Protein AF-W7F1J7-F1 (afdb_monomer_lite)

Sequence (219 aa):
MPLNAHHDSLLAEIDSCINRNRGTHFEAEIFSHLSCCPFVLRSYEFAIADGALYATLNSEPPTGSYTERFWQLNEQVRMLRNTSEHWKRILVPFDIKSSVSNRPEDQRYITTVRQRARVGFYIAVCAINPEYVEIIPNRFSGDIIGDIKTRKVAVNFTRKSFLPPSAYGHLSPCNSPYRMPISLLSEAIESIKNCAQGFGDYINPWTGVKSFGWVPCVE

pLDDT: mean 79.9, std 13.59, range [44.69, 95.31]

Organism: Bipolaris victoriae (strain FI3) (NCBI:txid930091)

Structure (mmCIF, N/CA/C/O backbone):
data_AF-W7F1J7-F1
#
_entry.id   AF-W7F1J7-F1
#
loop_
_atom_site.group_PDB
_atom_site.id
_atom_site.type_symbol
_atom_site.label_atom_id
_atom_site.label_alt_id
_atom_site.label_comp_id
_atom_site.label_asym_id
_atom_site.label_entity_id
_atom_site.label_seq_id
_atom_site.pdbx_PDB_ins_code
_atom_site.Cartn_x
_atom_site.Cartn_y
_atom_site.Cartn_z
_atom_site.occupancy
_atom_site.B_iso_or_equiv
_atom_site.auth_seq_id
_atom_site.auth_comp_id
_atom_site.auth_asym_id
_atom_site.auth_atom_id
_atom_site.pdbx_PDB_model_num
ATOM 1 N N . MET A 1 1 ? -0.449 18.372 -50.208 1.00 46.38 1 MET A N 1
ATOM 2 C CA . MET A 1 1 ? -0.209 18.478 -48.752 1.00 46.38 1 MET A CA 1
ATOM 3 C C . MET A 1 1 ? 0.017 17.075 -48.215 1.00 46.38 1 MET A C 1
ATOM 5 O O . MET A 1 1 ? -0.805 16.222 -48.527 1.00 46.38 1 MET A O 1
ATOM 9 N N . PRO A 1 2 ? 1.132 16.785 -47.527 1.00 44.69 2 PRO A N 1
ATOM 10 C CA . PRO A 1 2 ? 1.430 15.422 -47.112 1.00 44.69 2 PRO A CA 1
ATOM 11 C C . PRO A 1 2 ? 0.592 15.049 -45.881 1.00 44.69 2 PRO A C 1
ATOM 13 O O . PRO A 1 2 ? 0.621 15.750 -44.873 1.00 44.69 2 PRO A O 1
ATOM 16 N N . LEU A 1 3 ? -0.127 13.926 -45.965 1.00 47.75 3 LEU A N 1
ATOM 17 C CA . LEU A 1 3 ? -0.950 13.336 -44.895 1.00 47.75 3 LEU A CA 1
ATOM 18 C C . LEU A 1 3 ? -0.165 12.981 -43.611 1.00 47.75 3 LEU A C 1
ATOM 20 O O . LEU A 1 3 ? -0.775 12.747 -42.570 1.00 47.75 3 LEU A O 1
ATOM 24 N N . ASN A 1 4 ? 1.171 12.988 -43.662 1.00 47.72 4 ASN A N 1
ATOM 25 C CA . ASN A 1 4 ? 2.036 12.554 -42.560 1.00 47.72 4 ASN A CA 1
ATOM 26 C C . ASN A 1 4 ? 2.224 13.612 -41.458 1.00 47.72 4 ASN A C 1
ATOM 28 O O . ASN A 1 4 ? 2.359 13.252 -40.295 1.00 47.72 4 ASN A O 1
ATOM 32 N N . ALA A 1 5 ? 2.152 14.910 -41.778 1.00 51.94 5 ALA A N 1
ATOM 33 C CA . ALA A 1 5 ? 2.418 15.969 -40.793 1.00 51.94 5 ALA A CA 1
ATOM 34 C C . ALA A 1 5 ? 1.355 16.045 -39.676 1.00 51.94 5 ALA A C 1
ATOM 36 O O . ALA A 1 5 ? 1.660 16.407 -38.542 1.00 51.94 5 ALA A O 1
ATOM 37 N N . HIS A 1 6 ? 0.107 15.673 -39.980 1.00 49.97 6 HIS A N 1
ATOM 38 C CA . HIS A 1 6 ? -0.965 15.618 -38.983 1.00 49.97 6 HIS A CA 1
ATOM 39 C C . HIS A 1 6 ? -0.895 14.369 -38.094 1.00 49.97 6 HIS A C 1
ATOM 41 O O . HIS A 1 6 ? -1.275 14.449 -36.929 1.00 49.97 6 HIS A O 1
ATOM 47 N N . HIS A 1 7 ? -0.396 13.238 -38.609 1.00 51.66 7 HIS A N 1
ATOM 48 C CA . HIS A 1 7 ? -0.222 12.017 -37.813 1.00 51.66 7 HIS A CA 1
ATOM 49 C C . HIS A 1 7 ? 0.909 12.165 -36.786 1.00 51.66 7 HIS A C 1
ATOM 51 O O . HIS A 1 7 ? 0.721 11.788 -35.632 1.00 51.66 7 HIS A O 1
ATOM 57 N N . ASP A 1 8 ? 2.026 12.800 -37.159 1.00 60.75 8 ASP A N 1
ATOM 58 C CA . ASP A 1 8 ? 3.135 13.077 -36.233 1.00 60.75 8 ASP A CA 1
ATOM 59 C C . ASP A 1 8 ? 2.726 14.053 -35.111 1.00 60.75 8 ASP A C 1
ATOM 61 O O . ASP A 1 8 ? 3.11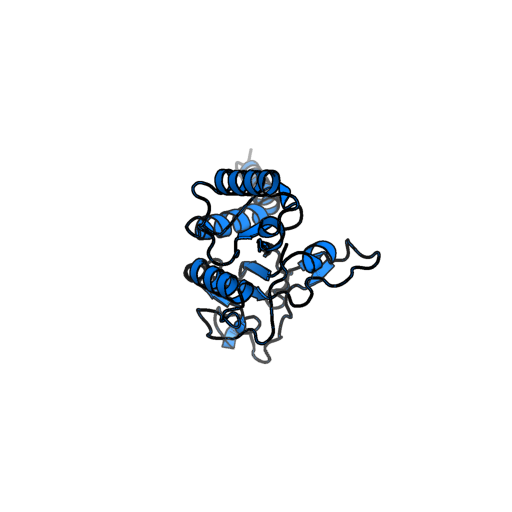8 13.883 -33.957 1.00 60.75 8 ASP A O 1
ATOM 65 N N . SER A 1 9 ? 1.877 15.040 -35.424 1.00 69.00 9 SER A N 1
ATOM 66 C CA . SER A 1 9 ? 1.319 15.983 -34.440 1.00 69.00 9 SER A CA 1
ATOM 67 C C . SER A 1 9 ? 0.375 15.302 -33.447 1.00 69.00 9 SER A C 1
ATOM 69 O O . SER A 1 9 ? 0.436 15.573 -32.250 1.00 69.00 9 SER A O 1
ATOM 71 N N . LEU A 1 10 ? -0.489 14.403 -33.927 1.00 70.69 10 LEU A N 1
ATOM 72 C CA . LEU A 1 10 ? -1.466 13.707 -33.089 1.00 70.69 10 LEU A CA 1
ATOM 73 C C . LEU A 1 10 ? -0.789 12.683 -32.166 1.00 70.69 10 LEU A C 1
ATOM 75 O O . LEU A 1 10 ? -1.135 12.584 -30.991 1.00 70.69 10 LEU A O 1
ATOM 79 N N . LEU A 1 11 ? 0.214 11.958 -32.672 1.00 67.69 11 LEU A N 1
ATOM 80 C CA . LEU A 1 11 ? 1.024 11.045 -31.861 1.00 67.69 11 LEU A CA 1
ATOM 81 C C . LEU A 1 11 ? 1.822 11.801 -30.794 1.00 67.69 11 LEU A C 1
ATOM 83 O O . LEU A 1 11 ? 1.861 11.355 -29.653 1.00 67.69 11 LEU A O 1
ATOM 87 N N . ALA A 1 12 ? 2.374 12.975 -31.113 1.00 69.88 12 ALA A N 1
ATOM 88 C CA . ALA A 1 12 ? 3.059 13.816 -30.132 1.00 69.88 12 ALA A CA 1
ATOM 89 C C . ALA A 1 12 ? 2.117 14.343 -29.032 1.00 69.88 12 ALA A C 1
ATOM 91 O O . ALA A 1 12 ? 2.502 14.417 -27.862 1.00 69.88 12 ALA A O 1
ATOM 92 N N . GLU A 1 13 ? 0.876 14.694 -29.375 1.00 69.31 13 GLU A N 1
ATOM 93 C CA . GLU A 1 13 ? -0.147 15.105 -28.405 1.00 69.31 13 GLU A CA 1
ATOM 94 C C . GLU A 1 13 ? -0.590 13.945 -27.506 1.00 69.31 13 GLU A C 1
ATOM 96 O O . GLU A 1 13 ? -0.675 14.111 -26.283 1.00 69.31 13 GLU A O 1
ATOM 101 N N . ILE A 1 14 ? -0.804 12.760 -28.086 1.00 68.31 14 ILE A N 1
ATOM 102 C CA . ILE A 1 14 ? -1.123 11.531 -27.350 1.00 68.31 14 ILE A CA 1
ATOM 103 C C . ILE A 1 14 ? 0.037 11.153 -26.423 1.00 68.31 14 ILE A C 1
ATOM 105 O O . ILE A 1 14 ? -0.188 10.954 -25.229 1.00 68.31 14 ILE A O 1
ATOM 109 N N . ASP A 1 15 ? 1.277 11.153 -26.912 1.00 68.06 15 ASP A N 1
ATOM 110 C CA . ASP A 1 15 ? 2.471 10.893 -26.104 1.00 68.06 15 ASP A CA 1
ATOM 111 C C . ASP A 1 15 ? 2.629 11.920 -24.983 1.00 68.06 15 ASP A C 1
ATOM 113 O O . ASP A 1 15 ? 2.989 11.564 -23.859 1.00 68.06 15 ASP A O 1
ATOM 117 N N . SER A 1 16 ? 2.340 13.201 -25.235 1.00 70.56 16 SER A N 1
ATOM 118 C CA . SER A 1 16 ? 2.362 14.230 -24.190 1.00 70.56 16 SER A CA 1
ATOM 119 C C . SER A 1 16 ? 1.308 13.955 -23.118 1.00 70.56 16 SER A C 1
ATOM 121 O O . SER A 1 16 ? 1.600 14.057 -21.926 1.00 70.56 16 SER A O 1
ATOM 123 N N . CYS A 1 17 ? 0.098 13.561 -23.520 1.00 65.50 17 CYS A N 1
ATOM 124 C CA . CYS A 1 17 ? -0.989 13.212 -22.609 1.00 65.50 17 CYS A CA 1
ATOM 125 C C . CYS A 1 17 ? -0.650 11.972 -21.765 1.00 65.50 17 CYS A C 1
ATOM 127 O O . CYS A 1 17 ? -0.766 12.008 -20.537 1.00 65.50 17 CYS A O 1
ATOM 129 N N . ILE A 1 18 ? -0.143 10.909 -22.395 1.00 65.06 18 ILE A N 1
ATOM 130 C CA . ILE A 1 18 ? 0.303 9.685 -21.719 1.00 65.06 18 ILE A CA 1
ATOM 131 C C . ILE A 1 18 ? 1.440 10.008 -20.748 1.00 65.06 18 ILE A C 1
ATOM 133 O O . ILE A 1 18 ? 1.388 9.622 -19.582 1.00 65.06 18 ILE A O 1
ATOM 137 N N . ASN A 1 19 ? 2.444 10.779 -21.169 1.00 66.69 19 ASN A N 1
ATOM 138 C CA . ASN A 1 19 ? 3.566 11.142 -20.303 1.00 66.69 19 ASN A CA 1
ATOM 139 C C . ASN A 1 19 ? 3.148 11.992 -19.097 1.00 66.69 19 ASN A C 1
ATOM 141 O O . ASN A 1 19 ? 3.748 11.853 -18.028 1.00 66.69 19 ASN A O 1
ATOM 145 N N . ARG A 1 20 ? 2.116 12.833 -19.241 1.00 68.50 20 ARG A N 1
ATOM 146 C CA . ARG A 1 20 ? 1.543 13.620 -18.137 1.00 68.50 20 ARG A CA 1
ATOM 147 C C . ARG A 1 20 ? 0.745 12.759 -17.156 1.00 68.50 20 ARG A C 1
ATOM 149 O O . ARG A 1 20 ? 0.816 13.014 -15.960 1.00 68.50 20 ARG A O 1
ATOM 156 N N . ASN A 1 21 ? 0.046 11.731 -17.641 1.00 67.88 21 ASN A N 1
ATOM 157 C CA . ASN A 1 21 ? -0.949 10.989 -16.854 1.00 67.88 21 ASN A CA 1
ATOM 158 C C . ASN A 1 21 ? -0.540 9.556 -16.476 1.00 67.88 21 ASN A C 1
ATOM 160 O O . ASN A 1 21 ? -1.258 8.889 -15.731 1.00 67.88 21 ASN A O 1
ATOM 164 N N . ARG A 1 22 ? 0.617 9.068 -16.940 1.00 70.31 22 ARG A N 1
ATOM 165 C CA . ARG A 1 22 ? 1.090 7.692 -16.697 1.00 70.31 22 ARG A CA 1
ATOM 166 C C . ARG A 1 22 ? 1.089 7.294 -15.221 1.00 70.31 22 ARG A C 1
ATOM 168 O O . ARG A 1 22 ? 0.701 6.182 -14.895 1.00 70.31 22 ARG A O 1
ATOM 175 N N . GLY A 1 23 ? 1.477 8.205 -14.323 1.00 73.25 23 GLY A N 1
ATOM 176 C CA . GLY A 1 23 ? 1.499 7.929 -12.884 1.00 73.25 23 GLY A CA 1
ATOM 177 C C . GLY A 1 23 ? 0.108 7.621 -12.330 1.00 73.25 23 GLY A C 1
ATOM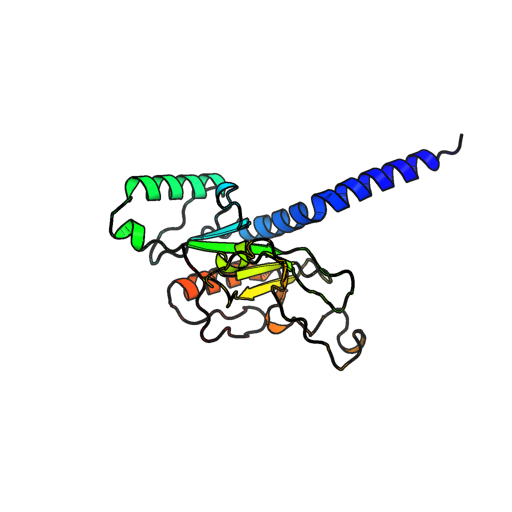 178 O O . GLY A 1 23 ? -0.060 6.628 -11.631 1.00 73.25 23 GLY A O 1
ATOM 179 N N . THR A 1 24 ? -0.883 8.421 -12.727 1.00 78.56 24 THR A N 1
ATOM 180 C CA . THR A 1 24 ? -2.292 8.255 -12.355 1.00 78.56 24 THR A CA 1
ATOM 181 C C . THR A 1 24 ? -2.886 6.962 -12.908 1.00 78.56 24 THR A C 1
ATOM 183 O O . THR A 1 24 ? -3.674 6.318 -12.224 1.00 78.56 24 THR A O 1
ATOM 186 N N . HIS A 1 25 ? -2.500 6.554 -14.122 1.00 79.62 25 HIS A N 1
ATOM 187 C CA . HIS A 1 25 ? -2.958 5.288 -14.703 1.00 79.62 25 HIS A CA 1
ATOM 188 C C . HIS A 1 25 ? -2.514 4.090 -13.858 1.00 79.62 25 HIS A C 1
ATOM 190 O O . HIS A 1 25 ? -3.333 3.258 -13.480 1.00 79.62 25 HIS A O 1
ATOM 196 N N . PHE A 1 26 ? -1.227 4.035 -13.509 1.00 81.94 26 PHE A N 1
ATOM 197 C CA . PHE A 1 26 ? -0.694 2.962 -12.671 1.00 81.94 26 PHE A CA 1
ATOM 198 C C . PHE A 1 26 ? -1.318 2.948 -11.272 1.00 81.94 26 PHE A C 1
ATOM 200 O O . PHE A 1 26 ? -1.630 1.889 -10.740 1.00 81.94 26 PHE A O 1
ATOM 207 N N . GLU A 1 27 ? -1.539 4.120 -10.678 1.00 87.38 27 GLU A N 1
ATOM 208 C CA . GLU A 1 27 ? -2.239 4.229 -9.397 1.00 87.38 27 GLU A CA 1
ATOM 209 C C . GLU A 1 27 ? -3.672 3.676 -9.491 1.00 87.38 27 GLU A C 1
ATOM 211 O O . GLU A 1 27 ? -4.104 2.902 -8.636 1.00 87.38 27 GLU A O 1
ATOM 216 N N . ALA A 1 28 ? -4.402 4.025 -10.556 1.00 87.31 28 ALA A N 1
ATOM 217 C CA . ALA A 1 28 ? -5.754 3.534 -10.795 1.00 87.31 28 ALA A CA 1
ATOM 218 C C . ALA A 1 28 ? -5.801 2.009 -10.978 1.00 87.31 28 ALA A C 1
ATOM 220 O O . ALA A 1 28 ? -6.713 1.369 -10.461 1.00 87.31 28 ALA A O 1
ATOM 221 N N . GLU A 1 29 ? -4.812 1.425 -11.654 1.00 88.62 29 GLU A N 1
ATOM 222 C CA . GLU A 1 29 ? -4.678 -0.025 -11.818 1.00 88.62 29 GLU A CA 1
ATOM 223 C C . GLU A 1 29 ? -4.472 -0.730 -10.470 1.00 88.62 29 GLU A C 1
ATOM 225 O O . GLU A 1 29 ? -5.211 -1.659 -10.142 1.00 88.62 29 GLU A O 1
ATOM 230 N N . ILE A 1 30 ? -3.562 -0.230 -9.625 1.00 91.94 30 ILE A N 1
ATOM 231 C CA . ILE A 1 30 ? -3.377 -0.751 -8.262 1.00 91.94 30 ILE A CA 1
ATOM 232 C C . ILE A 1 30 ? -4.685 -0.677 -7.466 1.00 91.94 30 ILE A C 1
ATOM 234 O O . ILE A 1 30 ? -5.095 -1.665 -6.856 1.00 91.94 30 ILE A O 1
ATOM 238 N N . PHE A 1 31 ? -5.380 0.462 -7.490 1.00 92.50 31 PHE A N 1
ATOM 239 C CA . PHE A 1 31 ? -6.662 0.594 -6.793 1.00 92.50 31 PHE A CA 1
ATOM 240 C C . PHE A 1 31 ? -7.774 -0.277 -7.383 1.00 92.50 31 PHE A C 1
ATOM 242 O O . PHE A 1 31 ? -8.663 -0.695 -6.649 1.00 92.50 31 PHE A O 1
ATOM 249 N N . SER A 1 32 ? -7.727 -0.609 -8.672 1.00 91.25 32 SER A N 1
ATOM 250 C CA . SER A 1 32 ? -8.638 -1.594 -9.259 1.00 91.25 32 SER A CA 1
ATOM 251 C C . SER A 1 32 ? -8.436 -2.970 -8.618 1.00 91.25 32 SER A C 1
ATOM 253 O O . SER A 1 32 ? -9.398 -3.583 -8.156 1.00 91.25 32 SER A O 1
ATOM 255 N N . HIS A 1 33 ? -7.185 -3.418 -8.466 1.00 91.25 33 HIS A N 1
ATOM 256 C CA . HIS A 1 33 ? -6.869 -4.677 -7.780 1.00 91.25 33 HIS A CA 1
ATOM 257 C C . HIS A 1 33 ? -7.222 -4.655 -6.288 1.00 91.25 33 HIS A C 1
ATOM 259 O O . HIS A 1 33 ? -7.673 -5.656 -5.733 1.00 91.25 33 HIS A O 1
ATOM 265 N N . LEU A 1 34 ? -7.069 -3.504 -5.633 1.00 92.06 34 LEU A N 1
ATOM 266 C CA . LEU A 1 34 ? -7.431 -3.325 -4.228 1.00 92.06 34 LEU A CA 1
ATOM 267 C C . LEU A 1 34 ? -8.932 -3.099 -4.003 1.00 92.06 34 LEU A C 1
ATOM 269 O O . LEU A 1 34 ? -9.350 -2.952 -2.852 1.00 92.06 34 LEU A O 1
ATOM 273 N N . SER A 1 35 ? -9.754 -3.019 -5.053 1.00 88.88 35 SER A N 1
ATOM 274 C CA . SER A 1 35 ? -11.185 -2.706 -4.918 1.00 88.88 35 SER A CA 1
ATOM 275 C C . SER A 1 35 ? -11.922 -3.762 -4.093 1.00 88.88 35 SER A C 1
ATOM 277 O O . SER A 1 35 ? -12.773 -3.418 -3.268 1.00 88.88 35 SER A O 1
ATOM 279 N N . CYS A 1 36 ? -11.493 -5.020 -4.228 1.00 83.75 36 CYS A N 1
ATOM 280 C CA . CYS A 1 36 ? -11.973 -6.176 -3.477 1.00 83.75 36 CYS A CA 1
ATOM 281 C C . CYS A 1 36 ? -11.432 -6.255 -2.039 1.00 83.75 36 CYS A C 1
ATOM 283 O O . CYS A 1 36 ? -11.878 -7.104 -1.275 1.00 83.75 36 CYS A O 1
ATOM 285 N N . CYS A 1 37 ? -10.479 -5.402 -1.647 1.00 89.75 37 CYS A N 1
ATOM 286 C CA . CYS A 1 37 ? -9.952 -5.359 -0.285 1.00 89.75 37 CYS A CA 1
ATOM 287 C C . CYS A 1 37 ? -10.789 -4.377 0.548 1.00 89.75 37 CYS A C 1
ATOM 289 O O . CYS A 1 37 ? -10.622 -3.161 0.403 1.00 89.75 37 CYS A O 1
ATOM 291 N N . PRO A 1 38 ? -11.670 -4.850 1.449 1.00 88.25 38 PRO A N 1
ATOM 292 C CA . PRO A 1 38 ? -12.663 -3.985 2.084 1.00 88.25 38 PRO A CA 1
ATOM 293 C C . PRO A 1 38 ? -12.036 -3.033 3.123 1.00 88.25 38 PRO A C 1
ATOM 295 O O . PRO A 1 38 ? -12.569 -1.963 3.399 1.00 88.25 38 PRO A O 1
ATOM 298 N N . PHE A 1 39 ? -10.831 -3.350 3.601 1.00 89.81 39 PHE A N 1
ATOM 299 C CA . PHE A 1 39 ? -10.057 -2.529 4.536 1.00 89.81 39 PHE A CA 1
ATOM 300 C C . PHE A 1 39 ? -9.240 -1.411 3.870 1.00 89.81 39 PHE A C 1
ATOM 302 O O . PHE A 1 39 ? -8.658 -0.587 4.571 1.00 89.81 39 PHE A O 1
ATOM 309 N N . VAL A 1 40 ? -9.161 -1.368 2.537 1.00 92.81 40 VAL A N 1
ATOM 310 C CA . VAL A 1 40 ? -8.437 -0.303 1.829 1.00 92.81 40 VAL A CA 1
ATOM 311 C C . VAL A 1 40 ? -9.318 0.935 1.703 1.00 92.81 40 VAL A C 1
ATOM 313 O O . VAL A 1 40 ? -10.481 0.858 1.313 1.00 92.81 40 VAL A O 1
ATOM 316 N N . LEU A 1 41 ? -8.740 2.090 2.000 1.00 91.38 41 LEU A N 1
ATOM 317 C CA . LEU A 1 41 ? -9.356 3.401 1.896 1.00 91.38 41 LEU A CA 1
ATOM 318 C C . LEU A 1 41 ? -8.590 4.238 0.878 1.00 91.38 41 LEU A C 1
ATOM 320 O O . LEU A 1 41 ? -7.358 4.212 0.835 1.00 91.38 41 LEU A O 1
ATOM 324 N N . ARG A 1 42 ? -9.329 5.034 0.106 1.00 89.81 42 ARG A N 1
ATOM 325 C CA . ARG A 1 42 ? -8.779 6.030 -0.814 1.00 89.81 42 ARG A CA 1
ATOM 326 C C . ARG A 1 42 ? -9.547 7.331 -0.646 1.00 89.81 42 ARG A C 1
ATOM 328 O O . ARG A 1 42 ? -10.774 7.331 -0.688 1.00 89.81 42 ARG A O 1
ATOM 335 N N . SER A 1 43 ? -8.825 8.428 -0.459 1.00 82.38 43 SER A N 1
ATOM 336 C CA . SER A 1 43 ? -9.398 9.768 -0.359 1.00 82.38 43 SER A CA 1
ATOM 337 C C . SER A 1 43 ? -8.350 10.811 -0.717 1.00 82.38 43 SER A C 1
ATOM 339 O O . SER A 1 43 ? -7.182 10.662 -0.361 1.00 82.38 43 SER A O 1
ATOM 341 N N . TYR A 1 44 ? -8.779 11.899 -1.359 1.00 78.69 44 TYR A N 1
ATOM 342 C CA . TYR A 1 44 ? -7.916 13.059 -1.595 1.00 78.69 44 TYR A CA 1
ATOM 343 C C . TYR A 1 44 ? -7.439 13.694 -0.274 1.00 78.69 44 TYR A C 1
ATOM 345 O O . TYR A 1 44 ? -6.403 14.357 -0.244 1.00 78.69 44 TYR A O 1
ATOM 353 N N . GLU A 1 45 ? -8.163 13.473 0.832 1.00 75.94 45 GLU A N 1
ATOM 354 C CA . GLU A 1 45 ? -7.841 14.028 2.154 1.00 75.94 45 GLU A CA 1
ATOM 355 C C . GLU A 1 45 ? -6.592 13.406 2.786 1.00 75.94 45 GLU A C 1
ATOM 357 O O . GLU A 1 45 ? -5.990 14.009 3.676 1.00 75.94 45 GLU A O 1
ATOM 362 N N . PHE A 1 46 ? -6.134 12.250 2.296 1.00 80.50 46 PHE A N 1
ATOM 363 C CA . PHE A 1 46 ? -4.859 11.685 2.737 1.00 80.50 46 PHE A CA 1
ATOM 364 C C . PHE A 1 46 ? -3.656 12.530 2.293 1.00 80.50 46 PHE A C 1
ATOM 366 O O . PHE A 1 46 ? -2.625 12.491 2.969 1.00 80.50 46 PHE A O 1
ATOM 373 N N . ALA A 1 47 ? -3.826 13.374 1.261 1.00 74.69 47 ALA A N 1
ATOM 374 C CA . ALA A 1 47 ? -2.948 14.433 0.739 1.00 74.69 47 ALA A CA 1
ATOM 375 C C . ALA A 1 47 ? -1.519 14.030 0.330 1.00 74.69 47 ALA A C 1
ATOM 377 O O . ALA A 1 47 ? -1.042 14.416 -0.731 1.00 74.69 47 ALA A O 1
ATOM 378 N N . ILE A 1 48 ? -0.801 13.324 1.198 1.00 80.25 48 ILE A N 1
ATOM 379 C CA . ILE A 1 48 ? 0.591 12.897 1.040 1.00 80.25 48 ILE A CA 1
ATOM 380 C C . ILE A 1 48 ? 0.741 11.371 0.950 1.00 80.25 48 ILE A C 1
ATOM 382 O O . ILE A 1 48 ? 1.862 10.899 0.786 1.00 80.25 48 ILE A O 1
ATOM 386 N N . ALA A 1 49 ? -0.354 10.638 1.132 1.00 89.44 49 ALA A N 1
ATOM 387 C CA . ALA A 1 49 ? -0.455 9.203 0.945 1.00 89.44 49 ALA A CA 1
ATOM 388 C C . ALA A 1 49 ? -1.573 8.954 -0.068 1.00 89.44 49 ALA A C 1
ATOM 390 O O . ALA A 1 49 ? -2.608 9.623 -0.006 1.00 89.44 49 ALA A O 1
ATOM 391 N N . ASP A 1 50 ? -1.368 8.006 -0.973 1.00 90.94 50 ASP A N 1
ATOM 392 C CA . ASP A 1 50 ? -2.374 7.658 -1.979 1.00 90.94 50 ASP A CA 1
ATOM 393 C C . ASP A 1 50 ? -3.562 6.900 -1.364 1.00 90.94 50 ASP A C 1
ATOM 395 O O . ASP A 1 50 ? -4.698 7.003 -1.836 1.00 90.94 50 ASP A O 1
ATOM 399 N N . GLY A 1 51 ? -3.331 6.162 -0.275 1.00 93.12 51 GLY A N 1
ATOM 400 C CA . GLY A 1 51 ? -4.372 5.430 0.437 1.00 93.12 51 GLY A CA 1
ATOM 401 C C . GLY A 1 51 ? -4.005 5.090 1.876 1.00 93.12 51 GLY A C 1
ATOM 402 O O . GLY A 1 51 ? -2.926 5.413 2.373 1.00 93.12 51 GLY A O 1
ATOM 403 N N . ALA A 1 52 ? -4.929 4.421 2.558 1.00 93.75 52 ALA A N 1
ATOM 404 C CA . ALA A 1 52 ? -4.706 3.896 3.897 1.00 93.75 52 ALA A CA 1
ATOM 405 C C . ALA A 1 52 ? -5.360 2.526 4.068 1.00 93.75 52 ALA A C 1
ATOM 407 O O . ALA A 1 52 ? -6.382 2.222 3.456 1.00 93.75 52 ALA A O 1
ATOM 408 N N . LEU A 1 53 ? -4.773 1.699 4.922 1.00 93.69 53 LEU A N 1
ATOM 409 C CA . LEU A 1 53 ? -5.330 0.423 5.345 1.00 93.69 53 LEU A CA 1
ATOM 410 C C . LEU A 1 53 ? -5.956 0.580 6.732 1.00 93.69 53 LEU A C 1
ATOM 412 O O . LEU A 1 53 ? -5.279 0.964 7.683 1.00 93.69 53 LEU A O 1
ATOM 416 N N . TYR A 1 54 ? -7.241 0.265 6.849 1.00 92.50 54 TYR A N 1
ATOM 417 C CA . TYR A 1 54 ? -7.942 0.192 8.123 1.00 92.50 54 TYR A CA 1
ATOM 418 C C . TYR A 1 54 ? -7.609 -1.131 8.818 1.00 92.50 54 TYR A C 1
ATOM 420 O O . TYR A 1 54 ? -8.090 -2.191 8.427 1.00 92.50 54 TYR A O 1
ATOM 428 N N . ALA A 1 55 ? -6.745 -1.068 9.829 1.00 93.25 55 ALA A N 1
ATOM 429 C CA . ALA A 1 55 ? -6.189 -2.232 10.518 1.00 93.25 55 ALA A CA 1
ATOM 430 C C . ALA A 1 55 ? -6.589 -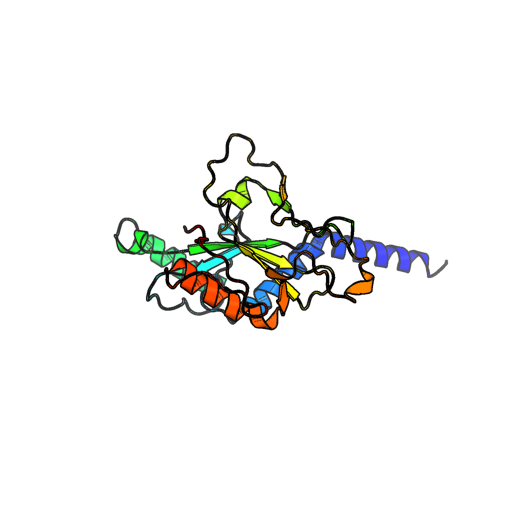2.291 11.998 1.00 93.25 55 ALA A C 1
ATOM 432 O O . ALA A 1 55 ? -5.926 -2.947 12.797 1.00 93.25 55 ALA A O 1
ATOM 433 N N . THR A 1 56 ? -7.673 -1.617 12.386 1.00 90.81 56 THR A N 1
ATOM 434 C CA . THR A 1 56 ? -8.159 -1.651 13.772 1.00 90.81 56 THR A CA 1
ATOM 435 C C . THR A 1 56 ? -8.493 -3.091 14.172 1.00 90.81 56 THR A C 1
ATOM 437 O O . THR A 1 56 ? -9.044 -3.865 13.389 1.00 90.81 56 THR A O 1
ATOM 440 N N . LEU A 1 57 ? -8.093 -3.493 15.377 1.00 88.25 57 LEU A N 1
ATOM 441 C CA . LEU A 1 57 ? -8.312 -4.858 15.846 1.00 88.25 57 LEU A CA 1
ATOM 442 C C . LEU A 1 57 ? -9.813 -5.118 16.044 1.00 88.25 57 LEU A C 1
ATOM 444 O O . LEU A 1 57 ? -10.506 -4.293 16.634 1.00 88.25 57 LEU A O 1
ATOM 448 N N . ASN A 1 58 ? -10.299 -6.275 15.583 1.00 83.56 58 ASN A N 1
ATOM 449 C CA . ASN A 1 58 ? -11.704 -6.701 15.685 1.00 83.56 58 ASN A CA 1
ATOM 450 C C . ASN A 1 58 ? -12.727 -5.726 15.071 1.00 83.56 58 ASN A C 1
ATOM 452 O O . ASN A 1 58 ? -13.911 -5.804 15.391 1.00 83.56 58 ASN A O 1
ATOM 456 N N . SER A 1 59 ? -12.299 -4.808 14.200 1.00 81.94 59 SER A N 1
ATOM 457 C CA . SER A 1 59 ? -13.218 -3.907 13.513 1.00 81.94 59 SER A CA 1
ATOM 458 C C . SER A 1 59 ? -13.820 -4.583 12.288 1.00 81.94 59 SER A C 1
ATOM 460 O O . SER A 1 59 ? -13.092 -5.173 11.482 1.00 81.94 59 SER A O 1
ATOM 462 N N . GLU A 1 60 ? -15.122 -4.421 12.092 1.00 83.62 60 GLU A N 1
ATOM 463 C CA . GLU A 1 60 ? -15.742 -4.766 10.818 1.00 83.62 60 GLU A CA 1
ATOM 464 C C . GLU A 1 60 ? -15.240 -3.822 9.718 1.00 83.62 60 GLU A C 1
ATOM 466 O O . GLU A 1 60 ? -15.058 -2.622 9.962 1.00 83.62 60 GLU A O 1
ATOM 471 N N . PRO A 1 61 ? -14.967 -4.336 8.507 1.00 80.56 61 PRO A N 1
ATOM 472 C CA . PRO A 1 61 ? -14.586 -3.470 7.414 1.00 80.56 61 PRO A CA 1
ATOM 473 C C . PRO A 1 61 ? -15.755 -2.542 7.054 1.00 80.56 61 PRO A C 1
ATOM 475 O O . PRO A 1 61 ? -16.891 -3.011 6.941 1.00 80.56 61 PRO A O 1
ATOM 478 N N . PRO A 1 62 ? -15.494 -1.250 6.803 1.00 82.50 62 PRO A N 1
ATOM 479 C CA . PRO A 1 62 ? -16.521 -0.364 6.281 1.00 82.50 62 PRO A CA 1
ATOM 480 C C . PRO A 1 62 ? -17.009 -0.873 4.916 1.00 82.50 62 PRO A C 1
ATOM 482 O O . PRO A 1 62 ? -16.246 -1.446 4.131 1.00 82.50 62 PRO A O 1
ATOM 485 N N . THR A 1 63 ? -18.293 -0.682 4.626 1.00 84.81 63 THR A N 1
ATOM 486 C CA . THR A 1 63 ? -18.936 -1.219 3.420 1.00 84.81 63 THR A CA 1
ATOM 487 C C . THR A 1 63 ? -18.992 -0.181 2.302 1.00 84.81 63 THR A C 1
ATOM 489 O O . THR A 1 63 ? -19.048 1.022 2.552 1.00 84.81 63 THR A O 1
ATOM 492 N N . GLY A 1 64 ? -19.038 -0.654 1.055 1.00 87.56 64 GLY A N 1
ATOM 493 C CA . GLY A 1 64 ? -19.250 0.186 -0.126 1.00 87.56 64 GLY A CA 1
ATOM 494 C C . GLY A 1 64 ? -17.973 0.571 -0.878 1.00 87.56 64 GLY A C 1
ATOM 495 O O . GLY A 1 64 ? -16.903 -0.035 -0.747 1.00 87.56 64 GLY A O 1
ATOM 496 N N . SER A 1 65 ? -18.102 1.585 -1.723 1.00 88.75 65 SER A N 1
ATOM 497 C CA . SER A 1 65 ? -17.018 2.200 -2.488 1.00 88.75 65 SER A CA 1
ATOM 498 C C . SER A 1 65 ? -15.960 2.833 -1.577 1.00 88.75 65 SER A C 1
ATOM 500 O O . SER A 1 65 ? -16.179 3.045 -0.386 1.00 88.75 65 SER A O 1
ATOM 502 N N . TYR A 1 66 ? -14.791 3.171 -2.128 1.00 87.56 66 TYR A N 1
ATOM 503 C CA . TYR A 1 66 ? -13.737 3.838 -1.354 1.00 87.56 66 TYR A CA 1
ATOM 504 C C . TYR A 1 66 ? -14.204 5.132 -0.683 1.00 87.56 66 TYR A C 1
ATOM 506 O O . TYR A 1 66 ? -13.852 5.391 0.466 1.00 87.56 66 TYR A O 1
ATOM 514 N N . THR A 1 67 ? -15.018 5.919 -1.385 1.00 84.25 67 THR A N 1
ATOM 515 C CA . THR A 1 67 ? -15.557 7.180 -0.875 1.00 84.25 67 THR A CA 1
ATOM 516 C C . THR A 1 67 ? -16.537 6.947 0.269 1.00 84.25 67 THR A C 1
ATOM 518 O O . THR A 1 67 ? -16.443 7.620 1.291 1.00 84.25 67 THR A O 1
ATOM 521 N N . GLU A 1 68 ? -17.443 5.975 0.144 1.00 88.50 68 GLU A N 1
ATOM 522 C CA . GLU A 1 68 ? -18.386 5.633 1.219 1.00 88.50 68 GLU A CA 1
ATOM 523 C C . GLU A 1 68 ? -17.647 5.135 2.461 1.00 88.50 68 GLU A C 1
ATOM 525 O O . GLU A 1 68 ? -17.900 5.623 3.562 1.00 88.50 68 GLU A O 1
ATOM 530 N N . ARG A 1 69 ? -16.662 4.247 2.276 1.00 89.38 69 ARG A N 1
ATOM 531 C CA . ARG A 1 69 ? -15.814 3.751 3.365 1.00 89.38 69 ARG A CA 1
ATOM 532 C C . ARG A 1 69 ? -15.066 4.877 4.076 1.00 89.38 69 ARG A C 1
ATOM 534 O O . ARG A 1 69 ? -14.982 4.888 5.303 1.00 89.38 69 ARG A O 1
ATOM 541 N N . PHE A 1 70 ? -14.552 5.844 3.317 1.00 88.25 70 PHE A N 1
ATOM 542 C CA . PHE A 1 70 ? -13.894 7.021 3.873 1.00 88.25 70 PHE A CA 1
ATOM 543 C C . PHE A 1 70 ? -14.848 7.872 4.723 1.00 88.25 70 PHE A C 1
ATOM 545 O O . PHE A 1 70 ? -14.508 8.227 5.851 1.00 88.25 70 PHE A O 1
ATOM 552 N N . TRP A 1 71 ? -16.048 8.176 4.221 1.00 88.06 71 TRP A N 1
ATOM 553 C CA . TRP A 1 71 ? -17.021 8.986 4.961 1.00 88.06 71 TRP A CA 1
ATOM 554 C C . TRP A 1 71 ? -17.548 8.286 6.209 1.00 88.06 71 TRP A C 1
ATOM 556 O O . TRP A 1 71 ? -17.676 8.934 7.245 1.00 88.06 71 TRP A O 1
ATOM 566 N N . GLN A 1 72 ? -17.778 6.972 6.148 1.00 88.75 72 GLN A N 1
ATOM 567 C CA . GLN A 1 72 ? -18.126 6.174 7.326 1.00 88.75 72 GLN A CA 1
ATOM 568 C C . GLN A 1 72 ? -17.052 6.300 8.407 1.00 88.75 72 GLN A C 1
ATOM 570 O O . GLN A 1 72 ? -17.367 6.584 9.562 1.00 88.75 72 GLN A O 1
ATOM 575 N N . LEU A 1 73 ? -15.778 6.165 8.028 1.00 86.50 73 LEU A N 1
ATOM 576 C CA . LEU A 1 73 ? -14.675 6.334 8.965 1.00 86.50 73 LEU A CA 1
ATOM 577 C C . LEU A 1 73 ? -14.598 7.767 9.514 1.00 86.50 73 LEU A C 1
ATOM 579 O O . LEU A 1 73 ? -14.357 7.959 10.704 1.00 86.50 73 LEU A O 1
ATOM 583 N N . ASN A 1 74 ? -14.797 8.778 8.669 1.00 86.94 74 ASN A N 1
ATOM 584 C CA . ASN A 1 74 ? -14.753 10.179 9.086 1.00 86.94 74 ASN A CA 1
ATOM 585 C C . ASN A 1 74 ? -15.858 10.503 10.106 1.00 86.94 74 ASN A C 1
ATOM 587 O O . ASN A 1 74 ? -15.604 11.148 11.124 1.00 86.94 74 ASN A O 1
ATOM 591 N N . GLU A 1 75 ? -17.072 10.000 9.883 1.00 87.50 75 GLU A N 1
ATOM 592 C CA . GLU A 1 75 ? -18.177 10.138 10.833 1.00 87.50 75 GLU A CA 1
ATOM 593 C C . GLU A 1 75 ? -17.906 9.372 12.134 1.00 87.50 75 GLU A C 1
ATOM 595 O O . GLU A 1 75 ? -18.092 9.929 13.215 1.00 87.50 75 GLU A O 1
ATOM 600 N N . GLN A 1 76 ? -17.353 8.155 12.072 1.00 84.31 76 GLN A N 1
ATOM 601 C CA . GLN A 1 76 ? -16.912 7.431 13.272 1.00 84.31 76 GLN A CA 1
ATOM 602 C C . GLN A 1 76 ? -15.875 8.227 14.075 1.00 84.31 76 GLN A C 1
ATOM 604 O O . GLN A 1 76 ? -15.984 8.328 15.297 1.00 84.31 76 GLN A O 1
ATOM 609 N N . VAL A 1 77 ? -14.894 8.840 13.406 1.00 84.25 77 VAL A N 1
ATOM 610 C CA . VAL A 1 77 ? -13.880 9.687 14.052 1.00 84.25 77 VAL A CA 1
ATOM 611 C C . VAL A 1 77 ? -14.517 10.892 14.743 1.00 84.25 77 VAL A C 1
ATOM 613 O O . VAL A 1 77 ? -14.104 11.242 15.848 1.00 84.25 77 VAL A O 1
ATOM 616 N N . ARG A 1 78 ? -15.528 11.516 14.129 1.00 85.38 78 ARG A N 1
ATOM 617 C CA . ARG A 1 78 ? -16.268 12.637 14.729 1.00 85.38 78 ARG A CA 1
ATOM 618 C C . ARG A 1 78 ? -17.061 12.201 15.956 1.00 85.38 78 ARG A C 1
ATOM 620 O O . ARG A 1 78 ? -16.973 12.867 16.985 1.00 85.38 78 ARG A O 1
ATOM 627 N N . MET A 1 79 ? -17.781 11.085 15.860 1.00 86.00 79 MET A N 1
ATOM 628 C CA . MET A 1 79 ? -18.631 10.559 16.934 1.00 86.00 79 MET A CA 1
ATOM 629 C C . MET A 1 79 ? -17.822 10.069 18.138 1.00 86.00 79 MET A C 1
ATOM 631 O O . MET A 1 79 ? -18.203 10.301 19.280 1.00 86.00 79 MET A O 1
ATOM 635 N N . LEU A 1 80 ? -16.690 9.408 17.890 1.00 84.75 80 LEU A N 1
ATOM 636 C CA . LEU A 1 80 ? -15.850 8.806 18.928 1.00 84.75 80 LEU A CA 1
ATOM 637 C C . LEU A 1 80 ? -14.749 9.744 19.426 1.00 84.75 80 LEU A C 1
ATOM 639 O O . LEU A 1 80 ? -13.915 9.335 20.234 1.00 84.75 80 LEU A O 1
ATOM 643 N N . ARG A 1 81 ? -14.705 10.994 18.959 1.00 85.62 81 ARG A N 1
ATOM 644 C CA . ARG A 1 81 ? -13.633 11.934 19.290 1.00 85.62 81 ARG A CA 1
ATOM 645 C C . ARG A 1 81 ? -13.436 12.045 20.806 1.00 85.62 81 ARG A C 1
ATOM 647 O O . ARG A 1 81 ? -14.393 12.196 21.556 1.00 85.62 81 ARG A O 1
ATOM 654 N N . ASN A 1 82 ? -12.177 12.007 21.245 1.00 83.94 82 ASN A N 1
ATOM 655 C CA . ASN A 1 82 ? -11.762 12.043 22.657 1.00 83.94 82 ASN A CA 1
ATOM 656 C C . ASN A 1 82 ? -12.189 10.831 23.511 1.00 83.94 82 ASN A C 1
ATOM 658 O O . ASN A 1 82 ? -12.008 10.859 24.727 1.00 83.94 82 ASN A O 1
ATOM 662 N N . THR A 1 83 ? -12.711 9.761 22.910 1.00 85.56 83 THR A N 1
ATOM 663 C CA . THR A 1 83 ? -12.951 8.489 23.610 1.00 85.56 83 THR A CA 1
ATOM 664 C C . THR A 1 83 ? -11.730 7.570 23.524 1.00 85.56 83 THR A C 1
ATOM 666 O O . THR A 1 83 ? -10.851 7.759 22.683 1.00 85.56 83 THR A O 1
ATOM 669 N N . SER A 1 84 ? -11.672 6.540 24.371 1.00 81.88 84 SER A N 1
ATOM 670 C CA . SER A 1 84 ? -10.648 5.490 24.271 1.00 81.88 84 SER A CA 1
ATOM 671 C C . SER A 1 84 ? -10.712 4.731 22.941 1.00 81.88 84 SER A C 1
ATOM 673 O O . SER A 1 84 ? -9.673 4.326 22.432 1.00 81.88 84 SER A O 1
ATOM 675 N N . GLU A 1 85 ? -11.901 4.584 22.352 1.00 80.62 85 GLU A N 1
ATOM 676 C CA . GLU A 1 85 ? -12.102 3.918 21.059 1.00 80.62 85 GLU A CA 1
ATOM 677 C C . GLU A 1 85 ? -11.460 4.687 19.900 1.00 80.62 85 GLU A C 1
ATOM 679 O O . GLU A 1 85 ? -10.879 4.080 19.004 1.00 80.62 85 GLU A O 1
ATOM 684 N N . HIS A 1 86 ? -11.458 6.023 19.951 1.00 79.31 86 HIS A N 1
ATOM 685 C CA . HIS A 1 86 ? -10.742 6.837 18.966 1.00 79.31 86 HIS A CA 1
ATOM 686 C C . HIS A 1 86 ? -9.240 6.526 18.938 1.00 79.31 86 HIS A C 1
ATOM 688 O O . HIS A 1 86 ? -8.659 6.416 17.862 1.00 79.31 86 HIS A O 1
ATOM 694 N N . TRP A 1 87 ? -8.631 6.327 20.110 1.00 77.75 87 TRP A N 1
ATOM 695 C CA . TRP A 1 87 ? -7.197 6.052 20.247 1.00 77.75 87 TRP A CA 1
ATOM 696 C C . TRP A 1 87 ? -6.806 4.595 19.972 1.00 77.75 87 TRP A C 1
ATOM 698 O O . TRP A 1 87 ? -5.623 4.306 19.819 1.00 77.75 87 TRP A O 1
ATOM 708 N N . LYS A 1 88 ? -7.774 3.673 19.909 1.00 84.06 88 LYS A N 1
ATOM 709 C CA . LYS A 1 88 ? -7.547 2.270 19.517 1.00 84.06 88 LYS A CA 1
ATOM 710 C C . LYS A 1 88 ? -7.549 2.064 18.005 1.00 84.06 88 LYS A C 1
ATOM 712 O O . LYS A 1 88 ? -7.202 0.981 17.537 1.00 84.06 88 LYS A O 1
ATOM 717 N N . ARG A 1 89 ? -7.987 3.069 17.248 1.00 86.50 89 ARG A N 1
ATOM 718 C CA . ARG A 1 89 ? -8.054 3.010 15.795 1.00 86.50 89 ARG A CA 1
ATOM 719 C C . ARG A 1 89 ? -6.648 2.899 15.212 1.00 86.50 89 ARG A C 1
ATOM 721 O O . ARG A 1 89 ? -5.752 3.627 15.620 1.00 86.50 89 ARG A O 1
ATOM 728 N N . ILE A 1 90 ? -6.493 2.021 14.228 1.00 91.19 90 ILE A N 1
ATOM 729 C CA . ILE A 1 90 ? -5.238 1.830 13.507 1.00 91.19 90 ILE A CA 1
ATOM 730 C C . ILE A 1 90 ? -5.494 2.078 12.023 1.00 91.19 90 ILE A C 1
ATOM 732 O O . ILE A 1 90 ? -6.178 1.290 11.359 1.00 91.19 90 ILE A O 1
ATOM 736 N N . LEU A 1 91 ? -4.942 3.166 11.493 1.00 91.88 91 LEU A N 1
ATOM 737 C CA . LEU A 1 91 ? -4.775 3.369 10.058 1.00 91.88 91 LEU A CA 1
ATOM 738 C C . LEU A 1 91 ? -3.318 3.193 9.675 1.00 91.88 91 LEU A C 1
ATOM 740 O O . LEU A 1 91 ? -2.456 3.769 10.312 1.00 91.88 91 LEU A O 1
ATOM 744 N N . VAL A 1 92 ? -3.036 2.466 8.598 1.00 94.12 92 VAL A N 1
ATOM 745 C CA . VAL A 1 92 ? -1.688 2.371 8.022 1.00 94.12 92 VAL A CA 1
ATOM 746 C C . VAL A 1 92 ? -1.688 3.103 6.680 1.00 94.12 92 VAL A C 1
ATOM 748 O O . VAL A 1 92 ? -2.161 2.534 5.690 1.00 94.12 92 VAL A O 1
ATOM 751 N N . PRO A 1 93 ? -1.196 4.352 6.603 1.00 94.62 93 PRO A N 1
ATOM 752 C CA . PRO A 1 93 ? -1.103 5.064 5.334 1.00 94.62 93 PRO A CA 1
ATOM 753 C C . PRO A 1 93 ? -0.091 4.383 4.409 1.00 94.62 93 PRO A C 1
ATOM 755 O O . PRO A 1 93 ? 0.948 3.895 4.864 1.00 94.62 93 PRO A O 1
ATOM 758 N N . PHE A 1 94 ? -0.359 4.367 3.110 1.00 94.88 94 PHE A N 1
ATOM 759 C CA . PHE A 1 94 ? 0.546 3.821 2.104 1.00 94.88 94 PHE A CA 1
ATOM 760 C C . PHE A 1 94 ? 0.585 4.694 0.856 1.00 94.88 94 PHE A C 1
ATOM 762 O O . PHE A 1 94 ? -0.316 5.491 0.599 1.00 94.88 94 PHE A O 1
ATOM 769 N N . ASP A 1 95 ? 1.646 4.521 0.077 1.00 93.31 95 ASP A N 1
ATOM 770 C CA . ASP A 1 95 ? 1.895 5.315 -1.123 1.00 93.31 95 ASP A CA 1
ATOM 771 C C . ASP A 1 95 ? 2.228 4.411 -2.311 1.00 93.31 95 ASP A C 1
ATOM 773 O O . ASP A 1 95 ? 2.970 3.430 -2.172 1.00 93.31 95 ASP A O 1
ATOM 777 N N . ILE A 1 96 ? 1.711 4.744 -3.488 1.00 91.38 96 ILE A N 1
ATOM 778 C CA . ILE A 1 96 ? 1.941 4.015 -4.730 1.00 91.38 96 ILE A CA 1
ATOM 779 C C . ILE A 1 96 ? 3.052 4.715 -5.509 1.00 91.38 96 ILE A C 1
ATOM 781 O O . ILE A 1 96 ? 3.044 5.922 -5.745 1.00 91.38 96 ILE A O 1
ATOM 785 N N . LYS A 1 97 ? 4.056 3.950 -5.940 1.00 87.81 97 LYS A N 1
ATOM 786 C CA . LYS A 1 97 ? 5.205 4.480 -6.678 1.00 87.81 97 LYS A CA 1
ATOM 787 C C . LYS A 1 97 ? 5.315 3.853 -8.057 1.00 87.81 97 LYS A C 1
ATOM 789 O O . LYS A 1 97 ? 5.560 2.664 -8.197 1.00 87.81 97 LYS A O 1
ATOM 794 N N . SER A 1 98 ? 5.229 4.697 -9.078 1.00 70.19 98 SER A N 1
ATOM 795 C CA . SER A 1 98 ? 5.389 4.321 -10.491 1.00 70.19 98 SER A CA 1
ATOM 796 C C . SER A 1 98 ? 6.615 4.954 -11.163 1.00 70.19 98 SER A C 1
ATOM 798 O O . SER A 1 98 ? 6.928 4.665 -12.314 1.00 70.19 98 SER A O 1
ATOM 800 N N . SER A 1 99 ? 7.337 5.832 -10.458 1.00 62.78 99 SER A N 1
ATOM 801 C CA . SER A 1 99 ? 8.530 6.493 -10.996 1.00 62.78 99 SER A CA 1
ATOM 802 C C . SER A 1 99 ? 9.756 5.589 -10.883 1.00 62.78 99 SER A C 1
ATOM 804 O O . SER A 1 99 ? 10.230 5.347 -9.774 1.00 62.78 99 SER A O 1
ATOM 806 N N . VAL A 1 100 ? 10.294 5.151 -12.020 1.00 57.47 100 VAL A N 1
ATOM 807 C CA . VAL A 1 100 ? 11.599 4.482 -12.118 1.00 57.47 100 VAL A CA 1
ATOM 808 C C . VAL A 1 100 ? 12.653 5.437 -12.667 1.00 57.47 100 VAL A C 1
ATOM 810 O O . VAL A 1 100 ? 12.331 6.380 -13.391 1.00 57.47 100 VAL A O 1
ATOM 813 N N . SER A 1 101 ? 13.922 5.229 -12.311 1.00 52.97 101 SER A N 1
ATOM 814 C CA . SER A 1 101 ? 15.001 6.000 -12.929 1.00 52.97 101 SER A CA 1
ATOM 815 C C . SER A 1 101 ? 15.139 5.646 -14.417 1.00 52.97 101 SER A C 1
ATOM 817 O O . SER A 1 101 ? 14.722 4.576 -14.855 1.00 52.97 101 SER A O 1
ATOM 819 N N . ASN A 1 102 ? 15.786 6.522 -15.187 1.00 52.00 102 ASN A N 1
ATOM 820 C CA . ASN A 1 102 ? 15.984 6.355 -16.631 1.00 52.00 102 ASN A CA 1
ATOM 821 C C . ASN A 1 102 ? 16.924 5.186 -17.011 1.00 52.00 102 ASN A C 1
ATOM 823 O O . ASN A 1 102 ? 17.271 5.050 -18.182 1.00 52.00 102 ASN A O 1
ATOM 827 N N . ARG A 1 103 ? 17.394 4.375 -16.052 1.00 52.38 103 ARG A N 1
ATOM 828 C CA . ARG A 1 103 ? 18.270 3.223 -16.299 1.00 52.38 103 ARG A CA 1
ATOM 829 C C . ARG A 1 103 ? 17.576 1.928 -15.850 1.00 52.38 103 ARG A C 1
ATOM 831 O O . ARG A 1 103 ? 17.174 1.857 -14.689 1.00 52.38 103 ARG A O 1
ATOM 838 N N . PRO A 1 104 ? 17.491 0.893 -16.711 1.00 46.88 104 PRO A N 1
ATOM 839 C CA . PRO A 1 104 ? 16.816 -0.379 -16.407 1.00 46.88 104 PRO A CA 1
ATOM 840 C C . PRO A 1 104 ? 17.302 -1.078 -15.125 1.00 46.88 104 PRO A C 1
ATOM 842 O O . PRO A 1 104 ? 16.545 -1.776 -14.457 1.00 46.88 104 PRO A O 1
ATOM 845 N N . GLU A 1 105 ? 18.566 -0.865 -14.767 1.00 53.31 105 GLU A N 1
ATOM 846 C CA . GLU A 1 105 ? 19.250 -1.429 -13.597 1.00 53.31 105 GLU A CA 1
ATOM 847 C C . GLU A 1 105 ? 19.190 -0.545 -12.336 1.00 53.31 105 GLU A C 1
ATOM 849 O O . GLU A 1 105 ? 19.514 -1.002 -11.241 1.00 53.31 105 GLU A O 1
ATOM 854 N N . ASP A 1 106 ? 18.708 0.696 -12.459 1.00 59.34 106 ASP A N 1
ATOM 855 C CA . ASP A 1 106 ? 18.447 1.610 -11.345 1.00 59.34 106 ASP A CA 1
ATOM 856 C C . ASP A 1 106 ? 16.922 1.773 -11.167 1.00 59.34 106 ASP A C 1
ATOM 858 O O . ASP A 1 106 ? 16.382 2.879 -11.266 1.00 59.34 106 ASP A O 1
ATOM 862 N N . GLN A 1 107 ? 16.193 0.684 -10.887 1.00 65.62 107 GLN A N 1
ATOM 863 C CA . GLN A 1 107 ? 14.787 0.750 -10.449 1.00 65.62 107 GLN A CA 1
ATOM 864 C C . GLN A 1 107 ? 14.691 1.381 -9.050 1.00 65.62 107 GLN A C 1
ATOM 866 O O . GLN A 1 107 ? 14.439 0.699 -8.060 1.00 65.62 107 GLN A O 1
ATOM 871 N N . ARG A 1 108 ? 14.970 2.683 -8.951 1.00 75.00 108 ARG A N 1
ATOM 872 C CA . ARG A 1 108 ? 14.848 3.479 -7.730 1.00 75.00 108 ARG A CA 1
ATOM 873 C C . ARG A 1 108 ? 13.526 4.213 -7.745 1.00 75.00 108 ARG A C 1
ATOM 875 O O . ARG A 1 108 ? 13.347 5.123 -8.554 1.00 75.00 108 ARG A O 1
ATOM 882 N N . TYR A 1 109 ? 12.658 3.871 -6.805 1.00 80.50 109 TYR A N 1
ATOM 883 C CA . TYR A 1 109 ? 11.465 4.660 -6.536 1.00 80.50 109 TYR A CA 1
ATOM 884 C C . TYR A 1 109 ? 11.835 5.835 -5.643 1.00 80.50 109 TYR A C 1
ATOM 886 O O . TYR A 1 109 ? 12.615 5.700 -4.696 1.00 80.50 109 TYR A O 1
ATOM 894 N N . ILE A 1 110 ? 11.291 7.004 -5.958 1.00 81.12 110 ILE A N 1
ATOM 895 C CA . ILE A 1 110 ? 11.612 8.251 -5.269 1.00 81.12 110 ILE A CA 1
ATOM 896 C C . ILE A 1 110 ? 10.374 8.745 -4.523 1.00 81.12 110 ILE A C 1
ATOM 898 O O . ILE A 1 110 ? 9.263 8.738 -5.051 1.00 81.12 110 ILE A O 1
ATOM 902 N N . THR A 1 111 ? 10.578 9.209 -3.296 1.00 86.38 111 THR A N 1
ATOM 903 C CA . THR A 1 111 ? 9.567 9.883 -2.478 1.00 86.38 111 THR A CA 1
ATOM 904 C C . THR A 1 111 ? 10.156 11.142 -1.843 1.00 86.38 111 THR A C 1
ATOM 906 O O . THR A 1 111 ? 11.362 11.383 -1.937 1.00 86.38 111 THR A O 1
ATOM 909 N N . THR A 1 112 ? 9.336 11.974 -1.208 1.00 86.75 112 THR A N 1
ATOM 910 C CA . THR A 1 112 ? 9.836 13.078 -0.371 1.00 86.75 112 THR A CA 1
ATOM 911 C C . THR A 1 112 ? 10.056 12.612 1.065 1.00 86.75 112 THR A C 1
ATOM 913 O O . THR A 1 112 ? 9.388 11.688 1.528 1.00 86.75 112 THR A O 1
ATOM 916 N N . VAL A 1 113 ? 10.957 13.267 1.806 1.00 86.06 113 VAL A N 1
ATOM 917 C CA . VAL A 1 113 ? 11.137 12.983 3.243 1.00 86.06 113 VAL A CA 1
ATOM 918 C C . VAL A 1 113 ? 9.802 13.106 3.988 1.00 86.06 113 VAL A C 1
ATOM 920 O O . VAL A 1 113 ? 9.483 12.237 4.792 1.00 86.06 113 VAL A O 1
ATOM 923 N N . ARG A 1 114 ? 8.991 14.125 3.661 1.00 84.81 114 ARG A N 1
ATOM 924 C CA . ARG A 1 114 ? 7.653 14.328 4.240 1.00 84.81 114 ARG A CA 1
ATOM 925 C C . ARG A 1 114 ? 6.723 13.133 4.044 1.00 84.81 114 ARG A C 1
ATOM 927 O O . ARG A 1 114 ? 6.075 12.727 5.000 1.00 84.81 114 ARG A O 1
ATOM 934 N N . GLN A 1 115 ? 6.648 12.596 2.829 1.00 86.06 115 GLN A N 1
ATOM 935 C CA . GLN A 1 115 ? 5.841 11.406 2.547 1.00 86.06 115 GLN A CA 1
ATOM 936 C C . GLN A 1 115 ? 6.404 10.190 3.283 1.00 86.06 115 GLN A C 1
ATOM 938 O O . GLN A 1 115 ? 5.664 9.471 3.945 1.00 86.06 115 GLN A O 1
ATOM 943 N N . ARG A 1 116 ? 7.732 10.015 3.262 1.00 88.62 116 ARG A N 1
ATOM 944 C CA . ARG A 1 116 ? 8.389 8.885 3.922 1.00 88.62 116 ARG A CA 1
ATOM 945 C C . ARG A 1 116 ? 8.157 8.827 5.421 1.00 88.62 116 ARG A C 1
ATOM 947 O O . ARG A 1 116 ? 8.001 7.735 5.943 1.00 88.62 116 ARG A O 1
ATOM 954 N N . ALA A 1 117 ? 8.105 9.950 6.121 1.00 87.31 117 ALA A N 1
ATOM 955 C CA . ALA A 1 117 ? 7.849 9.899 7.557 1.00 87.31 117 ALA A CA 1
ATOM 956 C C . ALA A 1 117 ? 6.414 9.481 7.909 1.00 87.31 117 ALA A C 1
ATOM 958 O O . ALA A 1 117 ? 6.161 9.165 9.066 1.00 87.31 117 ALA A O 1
ATOM 959 N N . ARG A 1 118 ? 5.474 9.500 6.956 1.00 87.25 118 ARG A N 1
ATOM 960 C CA . ARG A 1 118 ? 4.041 9.410 7.256 1.00 87.25 118 ARG A CA 1
ATOM 961 C C . ARG A 1 118 ? 3.336 8.193 6.651 1.00 87.25 118 ARG A C 1
ATOM 963 O O . ARG A 1 118 ? 2.183 7.955 6.973 1.00 87.25 118 ARG A O 1
ATOM 970 N N . VAL A 1 119 ? 4.016 7.410 5.816 1.00 92.56 119 VAL A N 1
ATOM 971 C CA . VAL A 1 119 ? 3.461 6.176 5.232 1.00 92.56 119 VAL A CA 1
ATOM 972 C C . VAL A 1 119 ? 4.144 4.946 5.806 1.00 92.56 119 VAL A C 1
ATOM 974 O O . VAL A 1 119 ? 5.364 4.926 5.918 1.00 92.56 119 VAL A O 1
ATOM 977 N N . GLY A 1 120 ? 3.385 3.907 6.148 1.00 92.75 120 GLY A N 1
ATOM 978 C CA . GLY A 1 120 ? 3.910 2.665 6.711 1.00 92.75 120 GLY A CA 1
ATOM 979 C C . GLY A 1 120 ? 4.592 1.764 5.679 1.00 92.75 120 GLY A C 1
ATOM 980 O O . GLY A 1 120 ? 5.552 1.070 6.014 1.00 92.75 120 GLY A O 1
ATOM 981 N N . PHE A 1 121 ? 4.149 1.785 4.422 1.00 95.06 121 PHE A N 1
ATOM 982 C CA . PHE A 1 121 ? 4.732 0.993 3.335 1.00 95.06 121 PHE A CA 1
ATOM 983 C C . PHE A 1 121 ? 4.467 1.624 1.964 1.00 95.06 121 PHE A C 1
ATOM 985 O O . PHE A 1 121 ? 3.696 2.578 1.837 1.00 95.06 121 PHE A O 1
ATOM 992 N N . TYR A 1 122 ? 5.115 1.072 0.938 1.00 93.81 122 TYR A N 1
ATOM 993 C CA . TYR A 1 122 ? 4.937 1.472 -0.454 1.00 93.81 122 TYR A CA 1
ATOM 994 C C . TYR A 1 122 ? 4.490 0.298 -1.314 1.00 93.81 122 TYR A C 1
ATOM 996 O O . TYR A 1 122 ? 4.951 -0.828 -1.110 1.00 93.81 122 TYR A O 1
ATOM 1004 N N . ILE A 1 123 ? 3.664 0.594 -2.316 1.00 93.88 123 ILE A N 1
ATOM 1005 C CA . ILE A 1 123 ? 3.333 -0.314 -3.415 1.00 93.88 123 ILE A CA 1
ATOM 1006 C C . ILE A 1 123 ? 4.019 0.227 -4.667 1.00 93.88 123 ILE A C 1
ATOM 1008 O O . ILE A 1 123 ? 3.620 1.244 -5.229 1.00 93.88 123 ILE A O 1
ATOM 1012 N N . ALA A 1 124 ? 5.097 -0.417 -5.086 1.00 89.19 124 ALA A N 1
ATOM 1013 C CA . ALA A 1 124 ? 5.896 0.004 -6.224 1.00 89.19 124 ALA A CA 1
ATOM 1014 C C . ALA A 1 124 ? 5.525 -0.804 -7.473 1.00 89.19 124 ALA A C 1
ATOM 1016 O O . ALA A 1 124 ? 5.528 -2.030 -7.449 1.00 89.19 124 ALA A O 1
ATOM 1017 N N . VAL A 1 125 ? 5.225 -0.131 -8.578 1.00 83.19 125 VAL A N 1
ATOM 1018 C CA . VAL A 1 125 ? 4.873 -0.783 -9.846 1.00 83.19 125 VAL A CA 1
ATOM 1019 C C . VAL A 1 125 ? 6.149 -1.204 -10.559 1.00 83.19 125 VAL A C 1
ATOM 1021 O O . VAL A 1 125 ? 7.021 -0.374 -10.826 1.00 83.19 125 VAL A O 1
ATOM 1024 N N . CYS A 1 126 ? 6.267 -2.492 -10.884 1.00 76.69 126 CYS A N 1
ATOM 1025 C CA . CYS A 1 126 ? 7.448 -3.005 -11.561 1.00 76.69 126 CYS A CA 1
ATOM 1026 C C . CYS A 1 126 ? 7.469 -2.527 -13.019 1.00 76.69 126 CYS A C 1
ATOM 1028 O O . CYS A 1 126 ? 6.762 -3.048 -13.874 1.00 76.69 126 CYS A O 1
ATOM 1030 N N . ALA A 1 127 ? 8.345 -1.573 -13.339 1.00 66.69 127 ALA A N 1
ATOM 1031 C CA . ALA A 1 127 ? 8.414 -1.020 -14.696 1.00 66.69 127 ALA A CA 1
ATOM 1032 C C . ALA A 1 127 ? 8.823 -2.030 -15.784 1.00 66.69 127 ALA A C 1
ATOM 1034 O O . ALA A 1 127 ? 8.584 -1.783 -16.959 1.00 66.69 127 ALA A O 1
ATOM 1035 N N . ILE A 1 128 ? 9.471 -3.141 -15.412 1.00 66.69 128 ILE A N 1
ATOM 1036 C CA . ILE A 1 128 ? 9.862 -4.191 -16.369 1.00 66.69 128 ILE A CA 1
ATOM 1037 C C . ILE A 1 128 ? 8.680 -5.117 -16.684 1.00 66.69 128 ILE A C 1
ATOM 1039 O O . ILE A 1 128 ? 8.616 -5.657 -17.784 1.00 66.69 128 ILE A O 1
ATOM 1043 N N . ASN A 1 129 ? 7.757 -5.309 -15.737 1.00 73.56 129 ASN A N 1
ATOM 1044 C CA . ASN A 1 129 ? 6.573 -6.134 -15.935 1.00 73.56 129 ASN A CA 1
ATOM 1045 C C . ASN A 1 129 ? 5.405 -5.599 -15.078 1.00 73.56 129 ASN A C 1
ATOM 1047 O O . ASN A 1 129 ? 5.456 -5.774 -13.857 1.00 73.56 129 ASN A O 1
ATOM 1051 N N . PRO A 1 130 ? 4.365 -4.993 -15.686 1.00 75.31 130 PRO A N 1
ATOM 1052 C CA . PRO A 1 130 ? 3.235 -4.405 -14.962 1.00 75.31 130 PRO A CA 1
ATOM 1053 C C . PRO A 1 130 ? 2.370 -5.439 -14.228 1.00 75.31 130 PRO A C 1
ATOM 1055 O O . PRO A 1 130 ? 1.673 -5.085 -13.284 1.00 75.31 130 PRO A O 1
ATOM 1058 N N . GLU A 1 131 ? 2.476 -6.727 -14.566 1.00 82.81 131 GLU A N 1
ATOM 1059 C CA . GLU A 1 131 ? 1.817 -7.809 -13.821 1.00 82.81 131 GLU A CA 1
ATOM 1060 C C . GLU A 1 131 ? 2.449 -8.049 -12.441 1.00 82.81 131 GLU A C 1
ATOM 1062 O O . GLU A 1 131 ? 1.988 -8.896 -11.674 1.00 82.81 131 GLU A O 1
ATOM 1067 N N . TYR A 1 132 ? 3.523 -7.327 -12.112 1.00 86.56 132 TYR A N 1
ATOM 1068 C CA . TYR A 1 132 ? 4.232 -7.425 -10.848 1.00 86.56 132 TYR A CA 1
ATOM 1069 C C . TYR A 1 132 ? 4.267 -6.090 -10.113 1.00 86.56 132 TYR A C 1
ATOM 1071 O O . TYR A 1 132 ? 4.430 -5.009 -10.682 1.00 86.56 132 TYR A O 1
ATOM 1079 N N . VAL A 1 133 ? 4.235 -6.198 -8.793 1.00 89.94 133 VAL A N 1
ATOM 1080 C CA . VAL A 1 133 ? 4.391 -5.084 -7.863 1.00 89.94 133 VAL A CA 1
ATOM 1081 C C . VAL A 1 133 ? 5.439 -5.427 -6.814 1.00 89.94 133 VAL A C 1
ATOM 1083 O O . VAL A 1 133 ? 5.777 -6.590 -6.595 1.00 89.94 133 VAL A O 1
ATOM 1086 N N . GLU A 1 134 ? 5.973 -4.407 -6.160 1.00 89.56 134 GLU A N 1
ATOM 1087 C CA . GLU A 1 134 ? 6.920 -4.516 -5.062 1.00 89.56 134 GLU A CA 1
ATOM 1088 C C . GLU A 1 134 ? 6.302 -3.908 -3.803 1.00 89.56 134 GLU A C 1
ATOM 1090 O O . GLU A 1 134 ? 6.011 -2.713 -3.761 1.00 89.56 134 GLU A O 1
ATOM 1095 N N . ILE A 1 135 ? 6.119 -4.721 -2.763 1.00 92.62 135 ILE A N 1
ATOM 1096 C CA . ILE A 1 135 ? 5.707 -4.231 -1.444 1.00 92.62 135 ILE A CA 1
ATOM 1097 C C . ILE A 1 135 ? 6.953 -3.932 -0.634 1.00 92.62 135 ILE A C 1
ATOM 1099 O O . ILE A 1 135 ? 7.711 -4.840 -0.283 1.00 92.62 135 ILE A O 1
ATOM 1103 N N . ILE A 1 136 ? 7.160 -2.653 -0.333 1.00 91.75 136 ILE A N 1
ATOM 1104 C CA . ILE A 1 136 ? 8.364 -2.178 0.341 1.00 91.75 136 ILE A CA 1
ATOM 1105 C C . ILE A 1 136 ? 7.980 -1.661 1.733 1.00 91.75 136 ILE A C 1
ATOM 1107 O O . ILE A 1 136 ? 7.400 -0.576 1.846 1.00 91.75 136 ILE A O 1
ATOM 1111 N N . PRO A 1 137 ? 8.319 -2.406 2.800 1.00 92.25 137 PRO A N 1
ATOM 1112 C CA . PRO A 1 137 ? 8.215 -1.937 4.177 1.00 92.25 137 PRO A CA 1
ATOM 1113 C C . PRO A 1 137 ? 8.962 -0.619 4.388 1.00 92.25 137 PRO A C 1
ATOM 1115 O O . PRO A 1 137 ? 10.158 -0.523 4.093 1.00 92.25 137 PRO A O 1
ATOM 1118 N N . ASN A 1 138 ? 8.297 0.394 4.944 1.00 92.69 138 ASN A N 1
ATOM 1119 C CA . ASN A 1 138 ? 8.958 1.652 5.260 1.00 92.69 138 ASN A CA 1
ATOM 1120 C C . ASN A 1 138 ? 9.508 1.635 6.690 1.00 92.69 138 ASN A C 1
ATOM 1122 O O . ASN A 1 138 ? 8.782 1.836 7.665 1.00 92.69 138 ASN A O 1
ATOM 1126 N N . ARG A 1 139 ? 10.821 1.423 6.812 1.00 89.00 139 ARG A N 1
ATOM 1127 C CA . ARG A 1 139 ? 11.538 1.429 8.101 1.00 89.00 139 ARG A CA 1
ATOM 1128 C C . ARG A 1 139 ? 11.922 2.827 8.600 1.00 89.00 139 ARG A C 1
ATOM 1130 O O . ARG A 1 139 ? 12.460 2.935 9.690 1.00 89.00 139 ARG A O 1
ATOM 1137 N N . PHE A 1 140 ? 11.658 3.864 7.808 1.00 85.50 140 PHE A N 1
ATOM 1138 C CA . PHE A 1 140 ? 11.972 5.268 8.115 1.00 85.50 140 PHE A CA 1
ATOM 1139 C C . PHE A 1 140 ? 10.712 6.077 8.455 1.00 85.50 140 PHE A C 1
ATOM 1141 O O . PHE A 1 140 ? 10.680 7.304 8.338 1.00 85.50 140 PHE A O 1
ATOM 1148 N N . SER A 1 141 ? 9.625 5.375 8.767 1.00 81.12 141 SER A N 1
ATOM 1149 C CA . SER A 1 141 ? 8.353 5.981 9.137 1.00 81.12 141 SER A CA 1
ATOM 1150 C C . SER A 1 141 ? 8.434 6.529 10.561 1.00 81.12 141 SER A C 1
ATOM 1152 O O . SER A 1 141 ? 9.048 5.904 11.419 1.00 81.12 141 SER A O 1
ATOM 1154 N N . GLY A 1 142 ? 7.817 7.678 10.831 1.00 75.44 142 GLY A N 1
ATOM 1155 C CA . GLY A 1 142 ? 7.890 8.337 12.139 1.00 75.44 142 GLY A CA 1
ATOM 1156 C C . GLY A 1 142 ? 9.212 9.062 12.427 1.00 75.44 142 GLY A C 1
ATOM 1157 O O . GLY A 1 142 ? 9.323 9.703 13.471 1.00 75.44 142 GLY A O 1
ATOM 1158 N N . ASP A 1 143 ? 10.191 9.022 11.514 1.00 76.69 143 ASP A N 1
ATOM 1159 C CA . ASP A 1 143 ? 11.440 9.777 11.651 1.00 76.69 143 ASP A CA 1
ATOM 1160 C C . ASP A 1 143 ? 11.149 11.284 11.777 1.00 76.69 143 ASP A C 1
ATOM 1162 O O . ASP A 1 143 ? 10.467 11.871 10.932 1.00 76.69 143 ASP A O 1
ATOM 1166 N N . ILE A 1 144 ? 11.698 11.933 12.812 1.00 64.38 144 ILE A N 1
ATOM 1167 C CA . ILE A 1 144 ? 11.563 13.382 13.019 1.00 64.38 144 ILE A CA 1
ATOM 1168 C C . ILE A 1 144 ? 12.265 14.109 11.870 1.00 64.38 144 ILE A C 1
ATOM 1170 O O . ILE A 1 144 ? 13.489 14.083 11.725 1.00 64.38 144 ILE A O 1
ATOM 1174 N N . ILE A 1 145 ? 11.474 14.782 11.041 1.00 63.31 145 ILE A N 1
ATOM 1175 C CA . ILE A 1 145 ? 11.971 15.504 9.874 1.00 63.31 145 ILE A CA 1
ATOM 1176 C C . ILE A 1 145 ? 12.409 16.905 10.310 1.00 63.31 145 ILE A C 1
ATOM 1178 O O . ILE A 1 145 ? 11.573 17.714 10.712 1.00 63.31 145 ILE A O 1
ATOM 1182 N N . GLY A 1 146 ? 13.706 17.211 10.187 1.00 60.50 146 GLY A N 1
ATOM 1183 C CA . GLY A 1 146 ? 14.212 18.591 10.229 1.00 60.50 146 GLY A CA 1
ATOM 1184 C C . GLY A 1 146 ? 13.675 19.444 9.065 1.00 60.50 146 GLY A C 1
ATOM 1185 O O . GLY A 1 146 ? 12.773 19.030 8.343 1.00 60.50 146 GLY A O 1
ATOM 1186 N N . ASP A 1 147 ? 14.239 20.622 8.804 1.00 64.19 147 ASP A N 1
ATOM 1187 C CA . ASP A 1 147 ? 13.698 21.598 7.829 1.00 64.19 147 ASP A CA 1
ATOM 1188 C C . ASP A 1 147 ? 13.779 21.180 6.332 1.00 64.19 147 ASP A C 1
ATOM 1190 O O . ASP A 1 147 ? 13.688 21.985 5.412 1.00 64.19 147 ASP A O 1
ATOM 1194 N N . ILE A 1 148 ? 13.945 19.886 6.044 1.00 70.88 148 ILE A N 1
ATOM 1195 C CA . ILE A 1 148 ? 14.213 19.335 4.711 1.00 70.88 148 ILE A CA 1
ATOM 1196 C C . ILE A 1 148 ? 13.009 18.546 4.164 1.00 70.88 148 ILE A C 1
ATOM 1198 O O . ILE A 1 148 ? 13.141 17.448 3.618 1.00 70.88 148 ILE A O 1
ATOM 1202 N N . LYS A 1 149 ? 11.801 19.099 4.308 1.00 66.94 149 LYS A N 1
ATOM 1203 C CA . LYS A 1 149 ? 10.532 18.407 3.994 1.00 66.94 149 LYS A CA 1
ATOM 1204 C C . LYS A 1 149 ? 10.375 18.027 2.512 1.00 66.94 149 LYS A C 1
ATOM 1206 O O . LYS A 1 149 ? 9.726 17.027 2.212 1.00 66.94 149 LYS A O 1
ATOM 1211 N N . THR A 1 150 ? 10.975 18.785 1.591 1.00 75.38 150 THR A N 1
ATOM 1212 C CA . THR A 1 150 ? 10.845 18.592 0.131 1.00 75.38 150 THR A CA 1
ATOM 1213 C C . THR A 1 150 ? 11.965 17.762 -0.496 1.00 75.38 150 THR A C 1
ATOM 1215 O O . THR A 1 150 ? 11.887 17.427 -1.680 1.00 75.38 150 THR A O 1
ATOM 1218 N N . ARG A 1 151 ? 13.008 17.396 0.265 1.00 82.06 151 ARG A N 1
ATOM 1219 C CA . ARG A 1 151 ? 14.119 16.602 -0.275 1.00 82.06 151 ARG A CA 1
ATOM 1220 C C . ARG A 1 151 ? 13.618 15.244 -0.749 1.00 82.06 151 ARG A C 1
ATOM 1222 O O . ARG A 1 151 ? 12.884 14.550 -0.048 1.00 82.06 151 ARG A O 1
ATOM 1229 N N . LYS A 1 152 ? 14.059 14.869 -1.947 1.00 81.69 152 LYS A N 1
ATOM 1230 C CA . LYS A 1 152 ? 13.797 13.563 -2.545 1.00 81.69 152 LYS A CA 1
ATOM 1231 C C . LYS A 1 152 ? 14.722 12.507 -1.939 1.00 81.69 152 LYS A C 1
ATOM 1233 O O . LYS A 1 152 ? 15.920 12.744 -1.778 1.00 81.69 152 LYS A O 1
ATOM 1238 N N . VAL A 1 153 ? 14.162 11.349 -1.617 1.00 79.81 153 VAL A N 1
ATOM 1239 C CA . VAL A 1 153 ? 14.856 10.181 -1.062 1.00 79.81 153 VAL A CA 1
ATOM 1240 C C . VAL A 1 153 ? 14.411 8.918 -1.792 1.00 79.81 153 VAL A C 1
ATOM 1242 O O . VAL A 1 153 ? 13.298 8.855 -2.314 1.00 79.81 153 VAL A O 1
ATOM 1245 N N . ALA A 1 154 ? 15.291 7.920 -1.847 1.00 80.06 154 ALA A N 1
ATOM 1246 C CA . ALA A 1 154 ? 14.953 6.619 -2.409 1.00 80.06 154 ALA A CA 1
ATOM 1247 C C . ALA A 1 154 ? 14.090 5.818 -1.423 1.00 80.06 154 ALA A C 1
ATOM 1249 O O . ALA A 1 154 ? 14.324 5.857 -0.213 1.00 80.06 154 ALA A O 1
ATOM 1250 N N . VAL A 1 155 ? 13.106 5.102 -1.959 1.00 76.06 155 VAL A N 1
ATOM 1251 C CA . VAL A 1 155 ? 12.230 4.187 -1.214 1.00 76.06 155 VAL A CA 1
ATOM 1252 C C . VAL A 1 155 ? 12.887 2.816 -1.052 1.00 76.06 155 VAL A C 1
ATOM 1254 O O . VAL A 1 155 ? 12.793 2.206 0.008 1.00 76.06 155 VAL A O 1
ATOM 1257 N N . ASN A 1 156 ? 13.586 2.343 -2.083 1.00 74.06 156 ASN A N 1
ATOM 1258 C CA . ASN A 1 156 ? 14.301 1.072 -2.086 1.00 74.06 156 ASN A CA 1
ATOM 1259 C C . ASN A 1 156 ? 15.809 1.258 -2.282 1.00 74.06 156 ASN A C 1
ATOM 1261 O O . ASN A 1 156 ? 16.286 2.254 -2.831 1.00 74.06 156 ASN A O 1
ATOM 1265 N N . PHE A 1 157 ? 16.561 0.236 -1.878 1.00 68.62 157 PHE A N 1
ATOM 1266 C CA . PHE A 1 157 ? 17.960 0.077 -2.254 1.00 68.62 157 PHE A CA 1
ATOM 1267 C C . PHE A 1 157 ? 18.035 -0.805 -3.498 1.00 68.62 157 PHE A C 1
ATOM 1269 O O . PHE A 1 157 ? 17.764 -2.000 -3.423 1.00 68.62 157 PHE A O 1
ATOM 1276 N N . THR A 1 158 ? 18.442 -0.238 -4.633 1.00 62.31 158 THR A N 1
ATOM 1277 C CA . THR A 1 158 ? 18.773 -1.037 -5.818 1.00 62.31 158 THR A CA 1
ATOM 1278 C C . THR A 1 158 ? 20.041 -1.825 -5.534 1.00 62.31 158 THR A C 1
ATOM 1280 O O . THR A 1 158 ? 21.131 -1.246 -5.471 1.00 62.31 158 THR A O 1
ATOM 1283 N N . ARG A 1 159 ? 19.924 -3.141 -5.350 1.00 57.25 159 ARG A N 1
ATOM 1284 C CA . ARG A 1 159 ? 21.099 -4.018 -5.381 1.00 57.25 159 ARG A CA 1
ATOM 1285 C C . ARG A 1 159 ? 21.610 -4.046 -6.818 1.00 57.25 159 ARG A C 1
ATOM 1287 O O . ARG A 1 159 ? 20.812 -4.065 -7.743 1.00 57.25 159 ARG A O 1
ATOM 1294 N N . LYS A 1 160 ? 22.918 -4.009 -7.043 1.00 59.44 160 LYS A N 1
ATOM 1295 C CA . LYS A 1 160 ? 23.454 -4.277 -8.384 1.00 59.44 160 LYS A CA 1
ATOM 1296 C C . LYS A 1 160 ? 23.677 -5.775 -8.497 1.00 59.44 160 LYS A C 1
ATOM 1298 O O . LYS A 1 160 ? 24.243 -6.373 -7.586 1.00 59.44 160 LYS A O 1
ATOM 1303 N N . SER A 1 161 ? 23.198 -6.376 -9.578 1.00 54.78 161 SER A N 1
ATOM 1304 C CA . SER A 1 161 ? 23.557 -7.755 -9.883 1.00 54.78 161 SER A CA 1
ATOM 1305 C C . SER A 1 161 ? 25.033 -7.805 -10.282 1.00 54.78 161 SER A C 1
ATOM 1307 O O . SER A 1 161 ? 25.495 -6.952 -11.035 1.00 54.78 161 SER A O 1
ATOM 1309 N N . PHE A 1 162 ? 25.761 -8.807 -9.789 1.00 54.09 162 PHE A N 1
ATOM 1310 C CA . PHE A 1 162 ? 27.120 -9.112 -10.254 1.00 54.09 162 PHE A CA 1
ATOM 1311 C C . PHE A 1 162 ? 27.132 -9.796 -11.628 1.00 54.09 162 PHE A C 1
ATOM 1313 O O . PHE A 1 162 ? 28.148 -9.785 -12.314 1.00 54.09 162 PHE A O 1
ATOM 1320 N N . LEU A 1 163 ? 26.005 -10.390 -12.026 1.00 54.94 163 LEU A N 1
ATOM 1321 C CA . LEU A 1 163 ? 25.817 -11.030 -13.325 1.00 54.94 163 LEU A CA 1
ATOM 1322 C C . LEU A 1 163 ? 25.090 -10.083 -14.296 1.00 54.94 163 LEU A C 1
ATOM 1324 O O . LEU A 1 163 ? 24.275 -9.267 -13.840 1.00 54.94 163 LEU A O 1
ATOM 1328 N N . PRO A 1 164 ? 25.336 -10.195 -15.615 1.00 57.28 164 PRO A N 1
ATOM 1329 C CA . PRO A 1 164 ? 24.641 -9.392 -16.618 1.00 57.28 164 PRO A CA 1
ATOM 1330 C C . PRO A 1 164 ? 23.118 -9.635 -16.575 1.00 57.28 164 PRO A C 1
ATOM 1332 O O . PRO A 1 164 ? 22.697 -10.743 -16.238 1.00 57.28 164 PRO A O 1
ATOM 1335 N N . PRO A 1 165 ? 22.273 -8.649 -16.947 1.00 54.44 165 PRO A N 1
ATOM 1336 C CA . PRO A 1 165 ? 20.811 -8.794 -16.930 1.00 54.44 165 PRO A CA 1
ATOM 1337 C C . PRO A 1 165 ? 20.292 -10.030 -17.682 1.00 54.44 165 PRO A C 1
ATOM 1339 O O . PRO A 1 165 ? 19.342 -10.667 -17.239 1.00 54.44 165 PRO A O 1
ATOM 1342 N N . SER A 1 166 ? 20.966 -10.423 -18.769 1.00 56.66 166 SER A N 1
ATOM 1343 C CA . SER A 1 166 ? 20.647 -11.618 -19.561 1.00 56.66 166 SER A CA 1
ATOM 1344 C C . SER A 1 166 ? 20.709 -12.931 -18.773 1.00 56.66 166 SER A C 1
ATOM 1346 O O . SER A 1 166 ? 20.047 -13.891 -19.157 1.00 56.66 166 SER A O 1
ATOM 1348 N N . ALA A 1 167 ? 21.452 -12.982 -17.662 1.00 58.31 167 ALA A N 1
ATOM 1349 C CA . ALA A 1 167 ? 21.575 -14.176 -16.827 1.00 58.31 167 ALA A CA 1
ATOM 1350 C C . ALA A 1 167 ? 20.284 -14.528 -16.062 1.00 58.31 167 ALA A C 1
ATOM 1352 O O . ALA A 1 167 ? 20.154 -15.651 -15.584 1.00 58.31 167 ALA A O 1
ATOM 1353 N N . TYR A 1 168 ? 19.333 -13.595 -15.953 1.00 55.50 168 TYR A N 1
ATOM 1354 C CA . TYR A 1 168 ? 18.089 -13.774 -15.192 1.00 55.50 168 TYR A CA 1
ATOM 1355 C C . TYR A 1 168 ? 16.823 -13.646 -16.056 1.00 55.50 168 TYR A C 1
ATOM 1357 O O . TYR A 1 168 ? 15.710 -13.591 -15.530 1.00 55.50 168 TYR A O 1
ATOM 1365 N N . GLY A 1 169 ? 16.966 -13.584 -17.385 1.00 62.47 169 GLY A N 1
ATOM 1366 C CA . GLY A 1 169 ? 15.847 -13.324 -18.295 1.00 62.47 169 GLY A CA 1
ATOM 1367 C C . GLY A 1 169 ? 15.193 -11.957 -18.038 1.00 62.47 169 GLY A C 1
ATOM 1368 O O . GLY A 1 169 ? 15.878 -10.964 -17.813 1.00 62.47 169 GLY A O 1
ATOM 1369 N N . HIS A 1 170 ? 13.856 -11.898 -18.052 1.00 53.75 170 HIS A N 1
ATOM 1370 C CA . HIS A 1 170 ? 13.083 -10.675 -17.770 1.00 53.75 170 HIS A CA 1
ATOM 1371 C C . HIS A 1 170 ? 12.933 -10.359 -16.267 1.00 53.75 170 HIS A C 1
ATOM 1373 O O . HIS A 1 170 ? 12.257 -9.398 -15.896 1.00 53.75 170 HIS A O 1
ATOM 1379 N N . LEU A 1 171 ? 13.540 -11.149 -15.376 1.00 53.09 171 LEU A N 1
ATOM 1380 C CA . LEU A 1 171 ? 13.434 -10.960 -13.932 1.00 53.09 171 LEU A CA 1
ATOM 1381 C C . LEU A 1 171 ? 14.622 -10.142 -13.423 1.00 53.09 171 LEU A C 1
ATOM 1383 O O . LEU A 1 171 ? 15.748 -10.620 -13.393 1.00 53.09 171 LEU A O 1
ATOM 1387 N N . SER A 1 172 ? 14.376 -8.915 -12.956 1.00 55.66 172 SER A N 1
ATOM 1388 C CA . SER A 1 172 ? 15.398 -8.160 -12.216 1.00 55.66 172 SER A CA 1
ATOM 1389 C C . SER A 1 172 ? 15.582 -8.784 -10.819 1.00 55.66 172 SER A C 1
ATOM 1391 O O . SER A 1 172 ? 14.657 -8.693 -10.004 1.00 55.66 172 SER A O 1
ATOM 1393 N N . PRO A 1 173 ? 16.735 -9.406 -10.497 1.00 54.94 173 PRO A N 1
ATOM 1394 C CA . PRO A 1 173 ? 16.952 -10.086 -9.213 1.00 54.94 173 PRO A CA 1
ATOM 1395 C C . PRO A 1 173 ? 17.152 -9.098 -8.052 1.00 54.94 173 PRO A C 1
ATOM 1397 O O . PRO A 1 173 ? 17.155 -9.469 -6.882 1.00 54.94 173 PRO A O 1
ATOM 1400 N N . CYS A 1 174 ? 17.329 -7.819 -8.369 1.00 56.94 174 CYS A N 1
ATOM 1401 C CA . CYS A 1 174 ? 17.825 -6.796 -7.461 1.00 56.94 174 CYS A CA 1
ATOM 1402 C C . CYS A 1 174 ? 16.785 -6.270 -6.463 1.00 56.94 174 CYS A C 1
ATOM 1404 O O . CYS A 1 174 ? 17.163 -5.829 -5.377 1.00 56.94 174 CYS A O 1
ATOM 1406 N N . ASN A 1 175 ? 15.499 -6.378 -6.809 1.00 61.66 175 ASN A N 1
ATOM 1407 C CA . ASN A 1 175 ? 14.356 -6.118 -5.927 1.00 61.66 175 ASN A CA 1
ATOM 1408 C C . ASN A 1 175 ? 13.526 -7.393 -5.673 1.00 61.66 175 ASN A C 1
ATOM 1410 O O . ASN A 1 175 ? 12.399 -7.310 -5.184 1.00 61.66 175 ASN A O 1
ATOM 1414 N N . SER A 1 176 ? 14.068 -8.578 -5.993 1.00 63.84 176 SER A N 1
ATOM 1415 C CA . SER A 1 176 ? 13.329 -9.842 -5.905 1.00 63.84 176 SER A CA 1
ATOM 1416 C C . SER A 1 176 ? 12.655 -10.109 -4.554 1.00 63.84 176 SER A C 1
ATOM 1418 O O . SER A 1 176 ? 11.545 -10.619 -4.603 1.00 63.84 176 SER A O 1
ATOM 1420 N N . PRO A 1 177 ? 13.197 -9.725 -3.373 1.00 77.75 177 PRO A N 1
ATOM 1421 C CA . PRO A 1 177 ? 12.555 -10.054 -2.097 1.00 77.75 177 PRO A CA 1
ATOM 1422 C C . PRO A 1 177 ? 11.191 -9.382 -1.895 1.00 77.75 177 PRO A C 1
ATOM 1424 O O . PRO A 1 177 ? 10.333 -9.922 -1.200 1.00 77.75 177 PRO A O 1
ATOM 1427 N N . TYR A 1 178 ? 10.995 -8.205 -2.495 1.00 84.81 178 TYR A N 1
ATOM 1428 C CA . TYR A 1 178 ? 9.777 -7.400 -2.362 1.00 84.81 178 TYR A CA 1
ATOM 1429 C C . TYR A 1 178 ? 8.778 -7.653 -3.487 1.00 84.81 178 TYR A C 1
ATOM 1431 O O . TYR A 1 178 ? 7.602 -7.324 -3.342 1.00 84.81 178 TYR A O 1
ATOM 1439 N N . ARG A 1 179 ? 9.247 -8.213 -4.606 1.00 87.31 179 ARG A N 1
ATOM 1440 C CA . ARG A 1 179 ? 8.458 -8.381 -5.819 1.00 87.31 179 ARG A CA 1
ATOM 1441 C C . ARG A 1 179 ? 7.509 -9.566 -5.708 1.00 87.31 179 ARG A C 1
ATOM 1443 O O . ARG A 1 179 ? 7.894 -10.635 -5.248 1.00 87.31 179 ARG A O 1
ATOM 1450 N N . MET A 1 180 ? 6.296 -9.386 -6.204 1.00 91.81 180 MET A N 1
ATOM 1451 C CA . MET A 1 180 ? 5.281 -10.427 -6.315 1.00 91.81 180 MET A CA 1
ATOM 1452 C C . MET A 1 180 ? 4.331 -10.127 -7.484 1.00 91.81 180 MET A C 1
ATOM 1454 O O . MET A 1 180 ? 4.235 -8.966 -7.893 1.00 91.81 180 MET A O 1
ATOM 1458 N N . PRO A 1 181 ? 3.634 -11.138 -8.027 1.00 92.12 181 PRO A N 1
ATOM 1459 C CA . PRO A 1 181 ? 2.517 -10.914 -8.936 1.00 92.12 181 PRO A CA 1
ATOM 1460 C C . PRO A 1 181 ? 1.461 -9.996 -8.308 1.00 92.12 181 PRO A C 1
ATOM 1462 O O . PRO A 1 181 ? 1.132 -10.136 -7.128 1.00 92.12 181 PRO A O 1
ATOM 1465 N N . ILE A 1 182 ? 0.894 -9.086 -9.098 1.00 91.75 182 ILE A N 1
ATOM 1466 C CA . ILE A 1 182 ? -0.153 -8.157 -8.652 1.00 91.75 182 ILE A CA 1
ATOM 1467 C C . ILE A 1 182 ? -1.415 -8.886 -8.170 1.00 91.75 182 ILE A C 1
ATOM 1469 O O . ILE A 1 182 ? -2.117 -8.396 -7.291 1.00 91.75 182 ILE A O 1
ATOM 1473 N N . SER A 1 183 ? -1.664 -10.102 -8.661 1.00 92.88 183 SER A N 1
ATOM 1474 C CA . SER A 1 183 ? -2.763 -10.958 -8.205 1.00 92.88 183 SER A CA 1
ATOM 1475 C C . SER A 1 183 ? -2.671 -11.349 -6.725 1.00 92.88 183 SER A C 1
ATOM 1477 O O . SER A 1 183 ? -3.696 -11.647 -6.122 1.00 92.88 183 SER A O 1
ATOM 1479 N N . LEU A 1 184 ? -1.474 -11.327 -6.125 1.00 95.00 184 LEU A N 1
ATOM 1480 C CA . LEU A 1 184 ? -1.256 -11.613 -4.699 1.00 95.00 184 LEU A CA 1
ATOM 1481 C C . LEU A 1 184 ? -1.293 -10.350 -3.825 1.00 95.00 184 LEU A C 1
ATOM 1483 O O . LEU A 1 184 ? -1.044 -10.410 -2.621 1.00 95.00 184 LEU A O 1
ATOM 1487 N N . LEU A 1 185 ? -1.605 -9.189 -4.408 1.00 94.56 185 LEU A N 1
ATOM 1488 C CA . LEU A 1 185 ? -1.617 -7.922 -3.686 1.00 94.56 185 LEU A CA 1
ATOM 1489 C C . LEU A 1 185 ? -2.611 -7.924 -2.523 1.00 94.56 185 LEU A C 1
ATOM 1491 O O . LEU A 1 185 ? -2.260 -7.481 -1.434 1.00 94.56 185 LEU A O 1
ATOM 1495 N N . SER A 1 186 ? -3.812 -8.466 -2.712 1.00 93.31 186 SER A N 1
ATOM 1496 C CA . SER A 1 186 ? -4.814 -8.545 -1.643 1.00 93.31 186 SER A CA 1
ATOM 1497 C C . SER A 1 186 ? -4.324 -9.351 -0.435 1.00 93.31 186 SER A C 1
ATOM 1499 O O . SER A 1 186 ? -4.507 -8.917 0.701 1.00 93.31 186 SER A O 1
ATOM 1501 N N . GLU A 1 187 ? -3.641 -10.471 -0.678 1.00 94.62 187 GLU A N 1
ATOM 1502 C CA . GLU A 1 187 ? -3.056 -11.318 0.368 1.00 94.62 187 GLU A CA 1
ATOM 1503 C C . GLU A 1 187 ? -1.922 -10.595 1.108 1.00 94.62 187 GLU A C 1
ATOM 1505 O O . GLU A 1 187 ? -1.855 -10.607 2.338 1.00 94.62 187 GLU A O 1
ATOM 1510 N N . ALA A 1 188 ? -1.061 -9.882 0.379 1.00 95.31 188 ALA A N 1
ATOM 1511 C CA . ALA A 1 188 ? -0.007 -9.083 0.995 1.00 95.31 188 ALA A CA 1
ATOM 1512 C C . ALA A 1 188 ? -0.569 -7.959 1.880 1.00 95.31 188 ALA A C 1
ATOM 1514 O O . ALA A 1 188 ? -0.049 -7.716 2.968 1.00 95.31 188 ALA A O 1
ATOM 1515 N N . ILE A 1 189 ? -1.641 -7.288 1.445 1.00 95.19 189 ILE A N 1
ATOM 1516 C CA . ILE A 1 189 ? -2.316 -6.250 2.237 1.00 95.19 189 ILE A CA 1
ATOM 1517 C C . ILE A 1 189 ? -2.929 -6.839 3.508 1.00 95.19 189 ILE A C 1
ATOM 1519 O O . ILE A 1 189 ? -2.822 -6.233 4.574 1.00 95.19 189 ILE A O 1
ATOM 1523 N N . GLU A 1 190 ? -3.526 -8.027 3.434 1.00 92.94 190 GLU A N 1
ATOM 1524 C CA . GLU A 1 190 ? -4.024 -8.726 4.618 1.00 92.94 190 GLU A CA 1
ATOM 1525 C C . GLU A 1 190 ? -2.892 -9.114 5.581 1.00 92.94 190 GLU A C 1
ATOM 1527 O O . GLU A 1 190 ? -3.002 -8.894 6.787 1.00 92.94 190 GLU A O 1
ATOM 1532 N N . SER A 1 191 ? -1.762 -9.587 5.058 1.00 94.19 191 SER A N 1
ATOM 1533 C CA . SER A 1 191 ? -0.552 -9.861 5.842 1.00 94.19 191 SER A CA 1
ATOM 1534 C C . SER A 1 191 ? -0.027 -8.598 6.549 1.00 94.19 191 SER A C 1
ATOM 1536 O O . SER A 1 191 ? 0.298 -8.635 7.737 1.00 94.19 191 SER A O 1
ATOM 1538 N N . ILE A 1 192 ? -0.026 -7.439 5.876 1.00 95.31 192 ILE A N 1
ATOM 1539 C CA . ILE A 1 192 ? 0.333 -6.147 6.490 1.00 95.31 192 ILE A CA 1
ATOM 1540 C C . ILE A 1 192 ? -0.684 -5.727 7.555 1.00 95.31 192 ILE A C 1
ATOM 1542 O O . ILE A 1 192 ? -0.277 -5.243 8.611 1.00 95.31 192 ILE A O 1
ATOM 1546 N N . LYS A 1 193 ? -1.987 -5.921 7.315 1.00 93.81 193 LYS A N 1
ATOM 1547 C CA . LYS A 1 193 ? -3.049 -5.649 8.299 1.00 93.81 193 LYS A CA 1
ATOM 1548 C C . LYS A 1 193 ? -2.787 -6.424 9.589 1.00 93.81 193 LYS A C 1
ATOM 1550 O O . LYS A 1 193 ? -2.775 -5.838 10.667 1.00 93.81 193 LYS A O 1
ATOM 1555 N N . ASN A 1 194 ? -2.511 -7.719 9.461 1.00 92.75 194 ASN A N 1
ATOM 1556 C CA . ASN A 1 194 ? -2.207 -8.598 10.586 1.00 92.75 194 ASN A CA 1
ATOM 1557 C C . ASN A 1 194 ? -0.934 -8.140 11.313 1.00 92.75 194 ASN A C 1
ATOM 1559 O O . ASN A 1 194 ? -0.911 -8.073 12.540 1.00 92.75 194 ASN A O 1
ATOM 1563 N N . CYS A 1 195 ? 0.097 -7.736 10.566 1.00 94.00 195 CYS A N 1
ATOM 1564 C CA . CYS A 1 195 ? 1.322 -7.173 11.130 1.00 94.00 195 CYS A CA 1
ATOM 1565 C C . CYS A 1 195 ? 1.063 -5.880 11.925 1.00 94.00 195 CYS A C 1
ATOM 1567 O O . CYS A 1 195 ? 1.540 -5.743 13.050 1.00 94.00 195 CYS A O 1
ATOM 1569 N N . ALA A 1 196 ? 0.246 -4.962 11.399 1.00 93.50 196 ALA A N 1
ATOM 1570 C CA . ALA A 1 196 ? -0.152 -3.734 12.094 1.00 93.50 196 ALA A CA 1
ATOM 1571 C C . ALA A 1 196 ? -0.958 -4.005 13.378 1.00 93.50 196 ALA A C 1
ATOM 1573 O O . ALA A 1 196 ? -0.886 -3.234 14.330 1.00 93.50 196 ALA A O 1
ATOM 1574 N N . GLN A 1 197 ? -1.688 -5.120 13.418 1.00 92.38 197 GLN A N 1
ATOM 1575 C CA . GLN A 1 197 ? -2.424 -5.599 14.592 1.00 92.38 197 GLN A CA 1
ATOM 1576 C C . GLN A 1 197 ? -1.544 -6.352 15.604 1.00 92.38 197 GLN A C 1
ATOM 1578 O O . GLN A 1 197 ? -2.031 -6.754 16.659 1.00 92.38 197 GLN A O 1
ATOM 1583 N N . GLY A 1 198 ? -0.256 -6.553 15.307 1.00 91.00 198 GLY A N 1
ATOM 1584 C CA . GLY A 1 198 ? 0.681 -7.280 16.164 1.00 91.00 198 GLY A CA 1
ATOM 1585 C C . GLY A 1 198 ? 0.681 -8.800 15.968 1.00 91.00 198 GLY A C 1
ATOM 1586 O O . GLY A 1 198 ? 1.338 -9.509 16.730 1.00 91.00 198 GLY A O 1
ATOM 1587 N N . PHE A 1 199 ? 0.007 -9.326 14.941 1.00 91.56 199 PHE A N 1
ATOM 1588 C CA . PHE A 1 199 ? -0.030 -10.758 14.617 1.00 91.56 199 PHE A CA 1
ATOM 1589 C C . PHE A 1 199 ? 1.197 -11.216 13.808 1.00 91.56 199 PHE A C 1
ATOM 1591 O O . PHE A 1 199 ? 1.080 -11.857 12.765 1.00 91.56 199 PHE A O 1
ATOM 1598 N N . GLY A 1 200 ? 2.393 -10.907 14.312 1.00 91.00 200 GLY A N 1
ATOM 1599 C CA . GLY A 1 200 ? 3.669 -11.288 13.703 1.00 91.00 200 GLY A CA 1
ATOM 1600 C C . GLY A 1 200 ? 4.191 -10.297 12.659 1.00 91.00 200 GLY A C 1
ATOM 1601 O O . GLY A 1 200 ? 3.696 -9.180 12.519 1.00 91.00 200 GLY A O 1
ATOM 1602 N N . ASP A 1 201 ? 5.247 -10.696 11.948 1.00 93.12 201 ASP A N 1
ATOM 1603 C CA . ASP A 1 201 ? 5.845 -9.865 10.902 1.00 93.12 201 ASP A CA 1
ATOM 1604 C C . ASP A 1 201 ? 5.184 -10.124 9.543 1.00 93.12 201 ASP A C 1
ATOM 1606 O O . ASP A 1 201 ? 4.790 -11.250 9.237 1.00 93.12 201 ASP A O 1
ATOM 1610 N N . TYR A 1 202 ? 5.181 -9.109 8.681 1.00 94.31 202 TYR A N 1
ATOM 1611 C CA .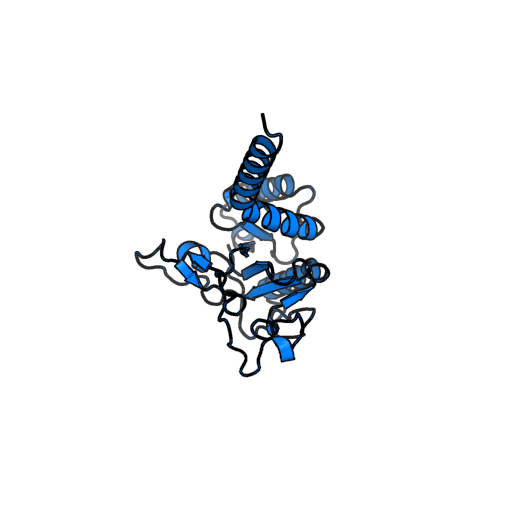 TYR A 1 202 ? 4.808 -9.269 7.278 1.00 94.31 202 TYR A CA 1
ATOM 1612 C C . TYR A 1 202 ? 5.712 -10.269 6.548 1.00 94.31 202 TYR A C 1
ATOM 1614 O O . TYR A 1 202 ? 6.949 -10.201 6.616 1.00 94.31 202 TYR A O 1
ATOM 1622 N N . ILE A 1 203 ? 5.067 -11.155 5.795 1.00 93.88 203 ILE A N 1
ATOM 1623 C CA . ILE A 1 203 ? 5.691 -12.121 4.894 1.00 93.88 203 ILE A CA 1
ATOM 1624 C C . ILE A 1 203 ? 5.168 -11.842 3.489 1.00 93.88 203 ILE A C 1
ATOM 1626 O O . ILE A 1 203 ? 3.956 -11.776 3.281 1.00 93.88 203 ILE A O 1
ATOM 1630 N N . ASN A 1 204 ? 6.083 -11.685 2.533 1.00 93.56 204 ASN A N 1
ATOM 1631 C CA . ASN A 1 204 ? 5.718 -11.577 1.128 1.00 93.56 204 ASN A CA 1
ATOM 1632 C C . ASN A 1 204 ? 5.105 -12.913 0.653 1.00 93.56 204 ASN A C 1
ATOM 1634 O O . ASN A 1 204 ? 5.793 -13.935 0.742 1.00 93.56 204 ASN A O 1
ATOM 1638 N N . PRO A 1 205 ? 3.863 -12.923 0.133 1.00 94.00 205 PRO A N 1
ATOM 1639 C CA . PRO A 1 205 ? 3.147 -14.160 -0.200 1.00 94.00 205 PRO A CA 1
ATOM 1640 C C . PRO A 1 205 ? 3.772 -14.931 -1.368 1.00 94.00 205 PRO A C 1
ATOM 1642 O O . PRO A 1 205 ? 3.623 -16.143 -1.470 1.00 94.00 205 PRO A O 1
ATOM 1645 N N . TRP A 1 206 ? 4.520 -14.251 -2.239 1.00 93.19 206 TRP A N 1
ATOM 1646 C CA . TRP A 1 206 ? 5.203 -14.889 -3.360 1.00 93.19 206 TRP A CA 1
ATOM 1647 C C . TRP A 1 206 ? 6.568 -15.451 -2.970 1.00 93.19 206 TRP A C 1
ATOM 1649 O O . TRP A 1 206 ? 6.917 -16.575 -3.319 1.00 93.19 206 TRP A O 1
ATOM 1659 N N . THR A 1 207 ? 7.374 -14.653 -2.272 1.00 89.31 207 THR A N 1
ATOM 1660 C CA . THR A 1 207 ? 8.789 -14.980 -2.038 1.00 89.31 207 THR A CA 1
ATOM 1661 C C . THR A 1 207 ? 9.042 -15.651 -0.696 1.00 89.31 207 THR A C 1
ATOM 1663 O O . THR A 1 207 ? 10.142 -16.152 -0.465 1.00 89.31 207 THR A O 1
ATOM 1666 N N . GLY A 1 208 ? 8.072 -15.610 0.221 1.00 89.25 208 GLY A N 1
ATOM 1667 C CA . GLY A 1 208 ? 8.229 -16.056 1.606 1.00 89.25 208 GLY A CA 1
ATOM 1668 C C . GLY A 1 208 ? 9.189 -15.191 2.428 1.00 89.25 208 GLY A C 1
ATOM 1669 O O . GLY A 1 208 ? 9.479 -15.513 3.582 1.00 89.25 208 GLY A O 1
ATOM 1670 N N . VAL A 1 209 ? 9.711 -14.093 1.868 1.00 89.50 209 VAL A N 1
ATOM 1671 C CA . VAL A 1 209 ? 10.655 -13.230 2.579 1.00 89.50 209 VAL A CA 1
ATOM 1672 C C . VAL A 1 209 ? 9.929 -12.490 3.690 1.00 89.50 209 VAL A C 1
ATOM 1674 O O . VAL A 1 209 ? 8.947 -11.778 3.469 1.00 89.50 209 VAL A O 1
ATOM 1677 N N . LYS A 1 210 ? 10.469 -12.638 4.897 1.00 90.06 210 LYS A N 1
ATOM 1678 C CA . LYS A 1 210 ? 9.920 -12.074 6.119 1.00 90.06 210 LYS A CA 1
ATOM 1679 C C . LYS A 1 210 ? 10.586 -10.747 6.475 1.00 90.06 210 LYS A C 1
ATOM 1681 O O . LYS A 1 210 ? 11.812 -10.627 6.497 1.00 90.06 210 LYS A O 1
ATOM 1686 N N . SER A 1 211 ? 9.773 -9.747 6.796 1.00 89.50 211 SER A N 1
ATOM 1687 C CA . SER A 1 211 ? 10.227 -8.406 7.172 1.00 89.50 211 SER A CA 1
ATOM 1688 C C . SER A 1 211 ? 10.411 -8.282 8.682 1.00 89.50 211 SER A C 1
ATOM 1690 O O . SER A 1 211 ? 9.697 -7.536 9.338 1.00 89.50 211 SER A O 1
ATOM 1692 N N . PHE A 1 212 ? 11.391 -9.001 9.233 1.00 86.50 212 PHE A N 1
ATOM 1693 C CA . PHE A 1 212 ? 11.619 -9.070 10.681 1.00 86.50 212 PHE A CA 1
ATOM 1694 C C . PHE A 1 212 ? 11.746 -7.695 11.352 1.00 86.50 212 PHE A C 1
ATOM 1696 O O . PHE A 1 212 ? 12.468 -6.809 10.862 1.00 86.50 212 PHE A O 1
ATOM 1703 N N . GLY A 1 213 ? 11.051 -7.541 12.482 1.00 83.75 213 GLY A N 1
ATOM 1704 C CA . GLY A 1 213 ? 11.126 -6.373 13.361 1.00 83.75 213 GLY A CA 1
ATOM 1705 C C . GLY A 1 213 ? 10.624 -5.082 12.719 1.00 83.75 213 GLY A C 1
ATOM 1706 O O . GLY A 1 213 ? 10.938 -3.997 13.202 1.00 83.75 213 GLY A O 1
ATOM 1707 N N . TRP A 1 214 ? 9.920 -5.173 11.591 1.00 90.94 214 TRP A N 1
ATOM 1708 C CA . TRP A 1 214 ? 9.217 -4.038 11.015 1.00 90.94 214 TRP A CA 1
ATOM 1709 C C . TRP A 1 214 ? 7.793 -4.000 11.557 1.00 90.94 214 TRP A C 1
ATOM 1711 O O . TRP A 1 214 ? 7.087 -5.002 11.517 1.00 90.94 214 TRP A O 1
ATOM 1721 N N . VAL A 1 215 ? 7.380 -2.818 12.005 1.00 88.31 215 VAL A N 1
ATOM 1722 C CA . VAL A 1 215 ? 5.993 -2.505 12.339 1.00 88.31 215 VAL A CA 1
ATOM 1723 C C . VAL A 1 215 ? 5.584 -1.325 11.456 1.00 88.31 215 VAL A C 1
ATOM 1725 O O . VAL A 1 215 ? 6.341 -0.349 11.379 1.00 88.31 215 VAL A O 1
ATOM 1728 N N . PRO A 1 216 ? 4.441 -1.393 10.752 1.00 87.75 216 PRO A N 1
ATOM 1729 C CA . PRO A 1 216 ? 3.964 -0.271 9.958 1.00 87.75 216 PRO A CA 1
ATOM 1730 C C . PRO A 1 216 ? 3.735 0.958 10.841 1.00 87.75 216 PRO A C 1
ATOM 1732 O O . PRO A 1 216 ? 3.267 0.842 11.970 1.00 87.75 216 PRO A O 1
ATOM 1735 N N . CYS A 1 217 ? 4.035 2.146 10.321 1.00 86.06 217 CYS A N 1
ATOM 1736 C CA . CYS A 1 217 ? 3.599 3.376 10.975 1.00 86.06 217 CYS A CA 1
ATOM 1737 C C . CYS A 1 217 ? 2.084 3.519 10.867 1.00 86.06 217 CYS A C 1
ATOM 1739 O O . CYS A 1 217 ? 1.505 3.212 9.821 1.00 86.06 217 CYS A O 1
ATOM 1741 N N . VAL A 1 218 ? 1.480 3.970 11.966 1.00 86.19 218 VAL A N 1
ATOM 1742 C CA . VAL A 1 218 ? 0.033 4.049 12.141 1.00 86.19 218 VAL A CA 1
ATOM 1743 C C . VAL A 1 218 ? -0.419 5.477 12.467 1.00 86.19 218 VAL A C 1
ATOM 1745 O O . VAL A 1 218 ? 0.323 6.224 13.108 1.00 86.19 218 VAL A O 1
ATOM 1748 N N . GLU A 1 219 ? -1.629 5.834 12.033 1.00 81.00 219 GLU A N 1
ATOM 1749 C CA . GLU A 1 219 ? -2.395 7.050 12.380 1.00 81.00 219 GLU A CA 1
ATOM 1750 C C 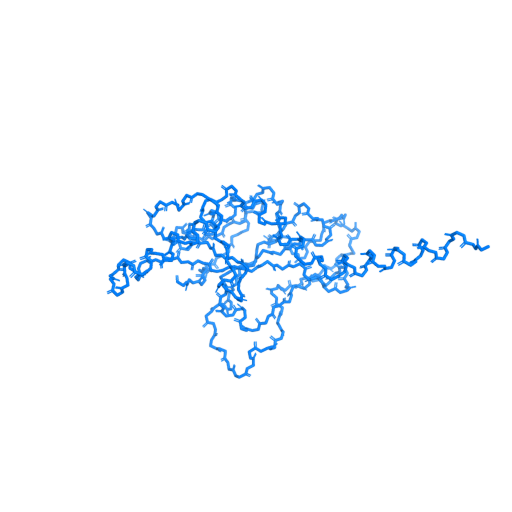. GLU A 1 219 ? -3.718 6.722 13.097 1.00 81.00 219 GLU A C 1
ATOM 1752 O O . GLU A 1 219 ? -4.252 5.603 12.907 1.00 81.00 219 GLU A O 1
#

Radius of gyration: 19.51 Å; chains: 1; bounding box: 46×38×73 Å

Foldseek 3Di:
DDPVVVVVVVVVVVVVVCVVCVQVVLLVVLVVLCQPVLQKAADCVVVLFRTKGWLQPPDDRQDDGNVNSVVVVVVVCVVCPPHPVNVSTWIAGEHEFEDAPPDLQRRWTKGFLQSLQAHQWYWYQNPLDNQKIFIQGRPCHVPDDDPRRGDMDTRDDFDGDPDDPVVPPSDDVRRVQRMDGSNCVSVQSVLLSCLLVVVAFRADPHNRDTPPPRHGDTD

Secondary structure (DSSP, 8-state):
--THHHHHHHHHHHHHHHHHHHHHHHHHHHHHHGGG-TTEE--GGGSSSSEEEE--TTPPPPPSSHHHHHHHHHHHHHHTTTSHHHHH--EEEEEEE----SSTT----EEEHHHHTT-SEEEEE-TT-TTEEEEEE-TTTT----S-TT-EEESS--PPPSS-GGGGTT--GGGTTTEEEGGGHHHHHHHHHHHHTTSS--B-TTT--B-TT------

=== Feature glossary ===
Feature key, reading from the visual/contextual features back to the raw sequence:

Rendered structure images. Structure images are PyMOL renders from six orthogonal camera directions. Cartoon representation draws helices as coils and strands as arrows; sticks shows the backbone as bonds; surface shows the solvent-excluded envelope. Rainbow coloring maps sequence position to hue (blue→red, N→C); chain coloring assigns a distinct color per polypeptide.

Contact-map, Ramachandran, and PAE plots. Three diagnostic plots accompany the record. The Cα contact map visualizes the tertiary structure as a 2D adjacency matrix (8 Å cutoff, sequence-local contacts suppressed). The Ramachandran plot shows the distribution of backbone (φ, ψ) torsions, with points in the α and β basins reflecting secondary structure content. The PAE plot shows AlphaFold's inter-residue confidence as a color matrix.

InterPro / GO / CATH / organism. The annotation block draws on four external resources. InterPro: which protein families and domains the sequence belongs to. GO: standardized terms for what the protein does, what process it participates in, and where in the cell it acts. CATH: which structural fold it has in the CATH hierarchy. Organism: the species of origin.

Nearest PDB structures. Structural nearest neighbors (via Foldseek easy-search vs the PDB). Reported per hit: target PDB id, E-value, and alignment TM-score. A TM-score above ~0.5 is the conventional threshold for 'same fold'.

Predicted aligned error. Predicted aligned error is AlphaFold's pairwise confidence. Unlike pLDDT (per-residue), PAE is per-residue-pair and captures whether two parts of the structure are correctly placed relative to each other. Units are ångströms of expected positional error.

Solvent-accessible surface area. SASA measures how much of the protein is reachable by solvent. It is computed by rolling a water-sized probe over the atomic surface and summing the exposed area (Å²). Per-residue SASA distinguishes core (buried, low SASA) from surface (exposed, high SASA) residues; total SASA is a whole-molecule size measure.

B-factor. Crystallographic B-factors measure how much each atom's electron density is smeared out, in Å². They rise in mobile loops and surface residues and fall in the buried interior. In AlphaFold models this column is repurposed to hold pLDDT instead.

pLDDT. For AlphaFold models, the B-factor field carries pLDDT — the model's own estimate of local accuracy on a 0–100 scale. Regions with pLDDT<50 should be treated as essentially unmodeled; they often correspond to intrinsically disordered segments.

Backbone torsions (φ/ψ). φ (phi) and ψ (psi) are the two rotatable backbone dihedrals per residue: φ is the C(i-1)–N–Cα–C torsion, ψ is the N–Cα–C–N(i+1) torsion, both in degrees on (−180°, 180°]. α-helical residues cluster near (−60°, −45°); β-strand residues near (−120°, +130°). A Ramachandran plot is simply a scatter of (φ, ψ) for every residue.

Radius of gyration, Cα contacts, bounding box. Radius of gyration (Rg) is the root-mean-square distance of Cα atoms from their centroid — a single number for overall size and 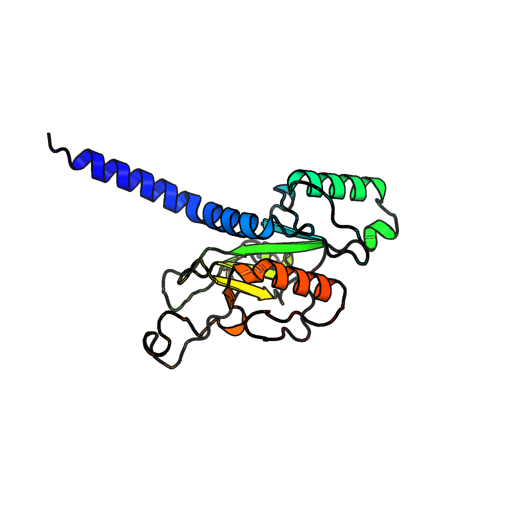compactness. A globular domain of N residues has Rg ≈ 2.2·N^0.38 Å; an extended or disordered chain has a much larger Rg. The Cα contact count is the number of residue pairs whose Cα atoms are within 8 Å and are more than four positions apart in sequence — a standard proxy for tertiary packing density. The bounding box is the smallest axis-aligned box enclosing all Cα atoms.

Secondary structure (3-state, P-SEA). Three-state secondary structure (P-SEA) collapses the eight DSSP classes into helix (a), strand (b), and coil (c). P-SEA assigns these from Cα geometry alone — distances and angles — without requiring backbone oxygens, so it works on any Cα trace.

Secondary structure (8-state, DSSP). Secondary structure is the local, repeating backbone conformation. DSSP classifies it into eight states by reading the hydrogen-bond network: three helix types (H, G, I), two β types (E, B), two non-regular types (T, S), and unstructured coil (-).

Foldseek 3Di. The Foldseek 3Di string encodes local tertiary geometry as a 20-letter alphabet — one character per residue — derived from the relative positions of nearby Cα atoms. Unlike the amino-acid sequence, 3Di is a direct function of the 3D structure, so two proteins with the same fold have similar 3Di strings even at low sequence identity.

mmCIF coordinates. Structure coordinates are given as an mmCIF _atom_site loop: one row per atom with element, residue name, chain id, sequence number, and x/y/z position in Å. Only the four main-chain atoms per residue are included here; side chains are omitted to keep the record compact.

Sequence. This is the polypeptide sequence — one letter per residue, N-terminus first. Length ranges from a few dozen residues for small domains to over a thousand for large multi-domain proteins.